Protein AF-0000000085123140 (afdb_homodimer)

Radius of gyration: 18.23 Å; Cα contacts (8 Å, |Δi|>4): 473; chains: 2; bounding box: 61×57×40 Å

InterPro domains:
  IPR003477 mRNA interferase PemK-like [PF02452] (14-115)
  IPR011067 Plasmid maintenance toxin/Cell growth inhibitor [G3DSA:2.30.30.110] (4-117)

Foldseek 3Di:
DPVPLVQVDDAQWKFKFAPADDDDPPVDDDDRGDIFIWGFHADPHSFKGWIWTKDLDDDDDLQKQWDWWDFPNDIGIIITRLVNTDMDTPVGTDDTGTGHDPVSSVVSVVSSVVVVD/DPVCLVQPDDAQWKFKFAPADDDDPPVDDDDRGDIFIWGFHADPHSFKGWIWTKDLDDDDDLQKQWDWWDFPNDIGIIITRLVNTDMDTPVGTDDTGTGHDPVSSVVSVVSSVVVVD

Nearest PDB structures (foldseek):
  6l29-assembly1_B  TM=8.021E-01  e=4.689E-06  Mycobacterium tuberculosis
  7du5-assembly1_A  TM=7.999E-01  e=6.535E-06  Mycobacterium tuberculosis H37Rv
  5dlo-assembly1_A  TM=7.839E-01  e=7.300E-06  Staphylococcus aureus
  6kyt-assembly2_E  TM=7.718E-01  e=4.290E-05  Mycobacterium tuberculosis H37Rv
  9g2g-assembly1_B  TM=7.818E-01  e=5.352E-05  Staphylococcus aureus

Organism: Arcobacter nitrofigilis (strain ATCC 33309 / DSM 7299 / CCUG 15893 / LMG 7604 / NCTC 12251 / CI) (NCBI:txid572480)

Secondary structure (DSSP, 8-state):
-------S--TTEEEEEE-----SSS---SSTT-EEEEEEEEEEETTEEEEEEEESS---STTEEEEEEEETTEEEEEEEEGGG-EEEEGGGEEEEEEE--HHHHHHHHHHHHHHH-/-------S--TTEEEEEE-----SSS---SSTT-EEEEEEEEEEETTEEEEEEEESS---STTEEEEEEEETTEEEEEEEEGGG-EEEEGGGEEEEEEE--HHHHHHHHHHHHHHH-

Sequence (234 aa):
MVVLQNSIFKSKNIFYMNMGKNIGFEQDGKGDNFVRPVVIVKGFNKNMFFGIPLSTKIKEGKFYYRFSFYKKDKEVENIALLSQMRLFSTKRLLNKISMMNIDDFKNMKNKFKELIDMVVLQNSIFKSKNIFYMNMGKNIGFEQDGKGDNFVRPVVIVKGFNKNMFFGIPLSTKIKEGKFYYRFSFYKKDKEVENIALLSQMRLFSTKRLLNKISMMNIDDFKNMKNKFKELID

Solvent-accessible surface area (backbone atoms only — not comparable to full-atom values): 13185 Å² total; per-residue (Å²): 128,78,78,68,79,75,54,98,64,52,62,36,31,24,24,35,26,52,64,38,71,64,78,69,77,63,80,61,74,86,51,73,79,31,69,42,40,28,35,32,56,31,77,71,50,90,56,28,26,32,31,28,41,42,36,72,65,90,70,82,57,83,53,41,41,79,48,66,40,54,47,93,86,37,79,43,69,36,25,35,35,50,68,60,36,32,68,39,55,48,83,33,51,70,52,78,56,40,56,52,51,70,67,57,48,51,52,46,52,49,47,44,53,54,63,63,101,129,76,78,69,78,76,55,99,65,52,62,37,31,23,25,36,24,52,64,39,71,63,79,68,78,64,77,62,73,86,51,72,79,30,69,42,42,28,36,31,57,33,78,71,51,92,56,29,27,32,29,28,40,41,37,72,64,90,71,82,58,84,53,41,40,78,49,66,40,54,47,94,87,36,81,40,68,35,25,35,36,50,68,59,35,31,68,41,57,49,82,34,52,70,52,79,56,41,56,53,51,70,67,58,48,52,51,47,53,50,47,44,53,54,62,64,99

pLDDT: mean 85.76, std 18.12, range [25.41, 98.38]

Structure (mmCIF, N/CA/C/O backbone):
data_AF-0000000085123140-model_v1
#
loop_
_entity.id
_entity.type
_entity.pdbx_description
1 polymer 'Transcriptional modulator of MazE/toxin, MazF'
#
loop_
_atom_site.group_PDB
_atom_site.id
_atom_site.type_symbol
_atom_site.label_atom_id
_atom_site.label_alt_id
_atom_site.label_comp_id
_atom_site.label_asym_id
_atom_site.label_entity_id
_atom_site.label_seq_id
_atom_site.pdbx_PDB_ins_code
_atom_site.Cartn_x
_atom_site.Cartn_y
_atom_site.Cartn_z
_atom_site.occupancy
_atom_site.B_iso_or_equiv
_atom_site.auth_seq_id
_atom_site.auth_comp_id
_atom_site.auth_asym_id
_atom_site.auth_atom_id
_atom_site.pdbx_PDB_model_num
ATOM 1 N N . MET A 1 1 ? -32.75 11.438 3.551 1 25.92 1 MET A N 1
ATOM 2 C CA . MET A 1 1 ? -31.781 11.336 4.633 1 25.92 1 MET A CA 1
ATOM 3 C C . MET A 1 1 ? -30.359 11.203 4.082 1 25.92 1 MET A C 1
ATOM 5 O O . MET A 1 1 ? -30.078 10.281 3.318 1 25.92 1 MET A O 1
ATOM 9 N N . VAL A 1 2 ? -29.734 12.219 3.664 1 32.03 2 VAL A N 1
ATOM 10 C CA . VAL A 1 2 ? -28.391 12.258 3.092 1 32.03 2 VAL A CA 1
ATOM 11 C C . VAL A 1 2 ? -27.438 11.438 3.959 1 32.03 2 VAL A C 1
ATOM 13 O O . VAL A 1 2 ? -27.406 11.609 5.18 1 32.03 2 VAL A O 1
ATOM 16 N N . VAL A 1 3 ? -27.406 10.172 3.789 1 32 3 VAL A N 1
ATOM 17 C CA . VAL A 1 3 ? -26.453 9.43 4.602 1 32 3 VAL A CA 1
ATOM 18 C C . VAL A 1 3 ? -25.203 10.273 4.82 1 32 3 VAL A C 1
ATOM 20 O O . VAL A 1 3 ? -24.5 10.617 3.865 1 32 3 VAL A O 1
ATOM 23 N N . LEU A 1 4 ? -25.203 11.32 5.488 1 37 4 LEU A N 1
ATOM 24 C CA . LEU A 1 4 ? -24.062 12.078 5.992 1 37 4 LEU A CA 1
ATOM 25 C C . LEU A 1 4 ? -22.859 11.164 6.215 1 37 4 LEU A C 1
ATOM 27 O O . LEU A 1 4 ? -22.875 10.305 7.102 1 37 4 LEU A O 1
ATOM 31 N N . GLN A 1 5 ? -22.391 10.336 5.344 1 44.28 5 GLN A N 1
ATOM 32 C CA . GLN A 1 5 ? -21.188 9.531 5.559 1 44.28 5 GLN A CA 1
ATOM 33 C C . GLN A 1 5 ? -20.156 10.305 6.375 1 44.28 5 GLN A C 1
ATOM 35 O O . GLN A 1 5 ? -19.562 11.266 5.883 1 44.28 5 GLN A O 1
ATOM 40 N N . ASN A 1 6 ? -20.469 10.789 7.5 1 50.28 6 ASN A N 1
ATOM 41 C CA . ASN A 1 6 ? -19.719 11.484 8.547 1 50.28 6 ASN A CA 1
ATOM 42 C C . ASN A 1 6 ? -18.344 10.859 8.766 1 50.28 6 ASN A C 1
ATOM 44 O O . ASN A 1 6 ? -18.172 10.031 9.664 1 50.28 6 ASN A O 1
ATOM 48 N N . SER A 1 7 ? -17.609 10.578 7.746 1 67.44 7 SER A N 1
ATOM 49 C CA . SER A 1 7 ? -16.297 9.984 7.957 1 67.44 7 SER A CA 1
ATOM 50 C C . SER A 1 7 ? -15.375 10.938 8.711 1 67.44 7 SER A C 1
ATOM 52 O O . SER A 1 7 ? -15.406 12.148 8.477 1 67.44 7 SER A O 1
ATOM 54 N N . ILE A 1 8 ? -14.906 10.617 9.875 1 77.94 8 ILE A N 1
ATOM 55 C CA . ILE A 1 8 ? -13.977 11.375 10.711 1 77.94 8 ILE A CA 1
ATOM 56 C C . ILE A 1 8 ? -12.797 11.852 9.859 1 77.94 8 ILE A C 1
ATOM 58 O O . ILE A 1 8 ? -12.062 12.758 10.266 1 77.94 8 ILE A O 1
ATOM 62 N N . PHE A 1 9 ? -12.766 11.391 8.609 1 90.06 9 PHE A N 1
ATOM 63 C CA . PHE A 1 9 ? -11.633 11.773 7.77 1 90.06 9 PHE A CA 1
ATOM 64 C C . PHE A 1 9 ? -12.078 11.984 6.328 1 90.06 9 PHE A C 1
ATOM 66 O O . PHE A 1 9 ? -13.094 11.438 5.898 1 90.06 9 PHE A O 1
ATOM 73 N N . LYS A 1 10 ? -11.43 12.93 5.664 1 94.56 10 LYS A N 1
ATOM 74 C CA . LYS A 1 10 ? -11.57 13.211 4.238 1 94.56 10 LYS A CA 1
ATOM 75 C C . LYS A 1 10 ? -10.219 13.188 3.535 1 94.56 10 LYS A C 1
ATOM 77 O O . LYS A 1 10 ? -9.195 13.508 4.137 1 94.56 10 LYS A O 1
ATOM 82 N N . SER A 1 11 ? -10.266 12.812 2.279 1 96.69 11 SER A N 1
ATOM 83 C CA . SER A 1 11 ? -9.031 12.883 1.496 1 96.69 11 SER A CA 1
ATOM 84 C C . SER A 1 11 ? -8.352 14.234 1.656 1 96.69 11 SER A C 1
ATOM 86 O O . SER A 1 11 ? -9.023 15.258 1.837 1 96.69 11 SER A O 1
ATOM 88 N N . LYS A 1 12 ? -7.051 14.258 1.658 1 98 12 LYS A N 1
ATOM 89 C CA . LYS A 1 12 ? -6.184 15.438 1.727 1 98 12 LYS A CA 1
ATOM 90 C C . LYS A 1 12 ? -5.961 15.867 3.172 1 98 12 LYS A C 1
ATOM 92 O O . LYS A 1 12 ? -5.062 16.672 3.455 1 98 12 LYS A O 1
ATOM 97 N N . ASN A 1 13 ? -6.863 15.359 4.062 1 97.94 13 ASN A N 1
ATOM 98 C CA . ASN A 1 13 ? -6.645 15.703 5.461 1 97.94 13 ASN A CA 1
ATOM 99 C C . ASN A 1 13 ? -5.34 15.109 5.988 1 97.94 13 ASN A C 1
ATOM 101 O O . ASN A 1 13 ? -4.957 14.008 5.605 1 97.94 13 ASN A O 1
ATOM 105 N N . ILE A 1 14 ? -4.703 15.914 6.812 1 98.25 14 ILE A N 1
ATOM 106 C CA . ILE A 1 14 ? -3.494 15.453 7.484 1 98.25 14 ILE A CA 1
ATOM 107 C C . ILE A 1 14 ? -3.764 15.297 8.977 1 98.25 14 ILE A C 1
ATOM 109 O O . ILE A 1 14 ? -4.238 16.234 9.633 1 98.25 14 ILE A O 1
ATOM 113 N N . PHE A 1 15 ? -3.5 14.117 9.477 1 97.75 15 PHE A N 1
ATOM 114 C CA . PHE A 1 15 ? -3.701 13.789 10.883 1 97.75 15 PHE A CA 1
ATOM 115 C C . PHE A 1 15 ? -2.393 13.352 11.531 1 97.75 15 PHE A C 1
ATOM 117 O O . PHE A 1 15 ? -1.534 12.766 10.875 1 97.75 15 PHE A O 1
ATOM 124 N N . TYR A 1 16 ? -2.299 13.672 12.781 1 96.44 16 TYR A N 1
ATOM 125 C CA . TYR A 1 16 ? -1.38 12.844 13.555 1 96.44 16 TYR A CA 1
ATOM 126 C C . TYR A 1 16 ? -1.926 11.43 13.719 1 96.44 16 TYR A C 1
ATOM 128 O O . TYR A 1 16 ? -3.133 11.242 13.898 1 96.44 16 TYR A O 1
ATOM 136 N N . MET A 1 17 ? -0.988 10.555 13.641 1 93.81 17 MET A N 1
ATOM 137 C CA . MET A 1 17 ? -1.393 9.156 13.75 1 93.81 17 MET A CA 1
ATOM 138 C C . MET A 1 17 ? -0.388 8.359 14.578 1 93.81 17 MET A C 1
AT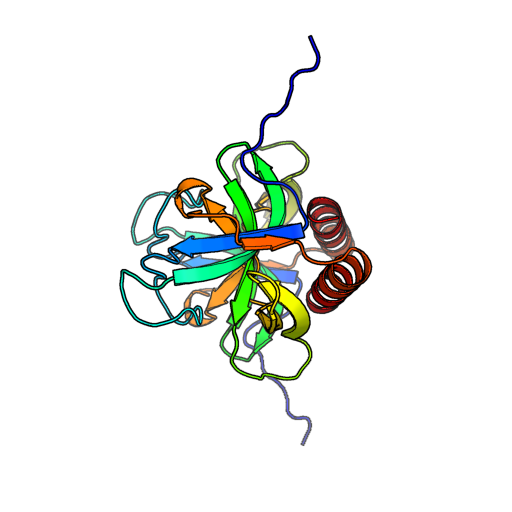OM 140 O O . MET A 1 17 ? 0.822 8.562 14.461 1 93.81 17 MET A O 1
ATOM 144 N N . ASN A 1 18 ? -0.936 7.371 15.359 1 90 18 ASN A N 1
ATOM 145 C CA . ASN A 1 18 ? -0.084 6.391 16.031 1 90 18 ASN A CA 1
ATOM 146 C C . ASN A 1 18 ? 0.346 5.277 15.078 1 90 18 ASN A C 1
ATOM 148 O O . ASN A 1 18 ? -0.497 4.578 14.516 1 90 18 ASN A O 1
ATOM 152 N N . MET A 1 19 ? 1.543 5.148 14.805 1 80.94 19 MET A N 1
ATOM 153 C CA . MET A 1 19 ? 2.031 4.164 13.844 1 80.94 19 MET A CA 1
ATOM 154 C C . MET A 1 19 ? 1.973 2.756 14.43 1 80.94 19 MET A C 1
ATOM 156 O O . MET A 1 19 ? 1.811 1.779 13.703 1 80.94 19 MET A O 1
ATOM 160 N N . GLY A 1 20 ? 1.844 2.752 15.742 1 69.88 20 GLY A N 1
ATOM 161 C CA . GLY A 1 20 ? 1.795 1.456 16.391 1 69.88 20 GLY A CA 1
ATOM 162 C C . GLY A 1 20 ? 2.998 0.585 16.094 1 69.88 20 GLY A C 1
ATOM 163 O O . GLY A 1 20 ? 4.02 1.078 15.609 1 69.88 20 GLY A O 1
ATOM 164 N N . LYS A 1 21 ? 2.887 -0.714 16.609 1 57.06 21 LYS A N 1
ATOM 165 C CA . LYS A 1 21 ? 3.977 -1.672 16.453 1 57.06 21 LYS A CA 1
ATOM 166 C C . LYS A 1 21 ? 4.105 -2.121 14.992 1 57.06 21 LYS A C 1
ATOM 168 O O . LYS A 1 21 ? 3.113 -2.498 14.367 1 57.06 21 LYS A O 1
ATOM 173 N N . ASN A 1 22 ? 4.898 -1.405 14.18 1 50.47 22 ASN A N 1
ATOM 174 C CA . ASN A 1 22 ? 5.176 -1.969 12.867 1 50.47 22 ASN A CA 1
ATOM 175 C C . ASN A 1 22 ? 5.984 -3.258 12.969 1 50.47 22 ASN A C 1
ATOM 177 O O . ASN A 1 22 ? 6.812 -3.408 13.867 1 50.47 22 ASN A O 1
ATOM 181 N N . ILE A 1 23 ? 5.527 -4.34 12.656 1 45.09 23 ILE A N 1
ATOM 182 C CA . ILE A 1 23 ? 6.414 -5.496 12.594 1 45.09 23 ILE A CA 1
ATOM 183 C C . ILE A 1 23 ? 7.293 -5.406 11.352 1 45.09 23 ILE A C 1
ATOM 185 O O . ILE A 1 23 ? 6.789 -5.23 10.234 1 45.09 23 ILE A O 1
ATOM 189 N N . GLY A 1 24 ? 8.719 -5.215 11.547 1 44.25 24 GLY A N 1
ATOM 190 C CA . GLY A 1 24 ? 9.828 -5.223 10.609 1 44.25 24 GLY A CA 1
ATOM 191 C C . GLY A 1 24 ? 10.211 -3.838 10.117 1 4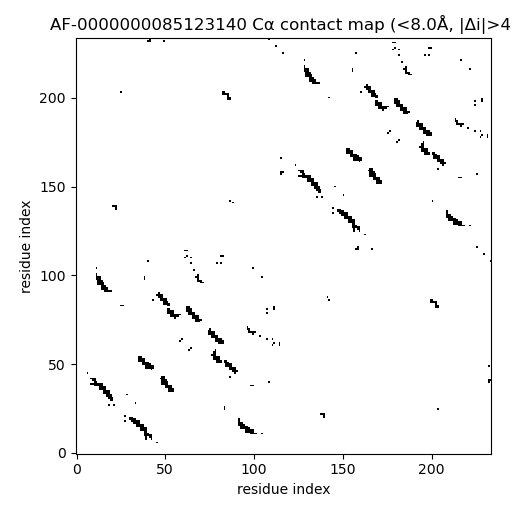4.25 24 GLY A C 1
ATOM 192 O O . GLY A 1 24 ? 9.953 -2.842 10.797 1 44.25 24 GLY A O 1
ATOM 193 N N . PHE A 1 25 ? 11.125 -3.896 8.961 1 46.09 25 PHE A N 1
ATOM 194 C CA . PHE A 1 25 ? 11.789 -2.744 8.359 1 46.09 25 PHE A CA 1
ATOM 195 C C . PHE A 1 25 ? 10.766 -1.729 7.863 1 46.09 25 PHE A C 1
ATOM 197 O O . PHE A 1 25 ? 11.133 -0.699 7.293 1 46.09 25 PHE A O 1
ATOM 204 N N . GLU A 1 26 ? 9.57 -2.115 7.891 1 47 26 GLU A N 1
ATOM 205 C CA . GLU A 1 26 ? 8.859 -0.995 7.277 1 47 26 GLU A CA 1
ATOM 206 C C . GLU A 1 26 ? 9.164 0.314 7.996 1 47 26 GLU A C 1
ATOM 208 O O . GLU A 1 26 ? 9.305 0.337 9.219 1 47 26 GLU A O 1
ATOM 213 N N . GLN A 1 27 ? 9.977 1.002 7.445 1 47.66 27 GLN A N 1
ATOM 214 C CA . GLN A 1 27 ? 10.719 2.217 7.762 1 47.66 27 GLN A CA 1
ATOM 215 C C . GLN A 1 27 ? 10.086 2.957 8.938 1 47.66 27 GLN A C 1
ATOM 217 O O . GLN A 1 27 ? 10.531 4.047 9.305 1 47.66 27 GLN A O 1
ATOM 222 N N . ASP A 1 28 ? 9.109 2.277 9.5 1 51.59 28 ASP A N 1
ATOM 223 C CA . ASP A 1 28 ? 8.523 3.312 10.344 1 51.59 28 ASP A CA 1
ATOM 224 C C . ASP A 1 28 ? 9.297 3.465 11.648 1 51.59 28 ASP A C 1
ATOM 226 O O . ASP A 1 28 ? 10.039 2.566 12.047 1 51.59 28 ASP A O 1
ATOM 230 N N . GLY A 1 29 ? 9.477 4.562 12.109 1 51.19 29 GLY A N 1
ATOM 231 C CA . GLY A 1 29 ? 10.117 4.977 13.352 1 51.19 29 GLY A CA 1
ATOM 232 C C . GLY A 1 29 ? 9.977 3.953 14.461 1 51.19 29 GLY A C 1
ATOM 233 O O . GLY A 1 29 ? 9.141 3.053 14.383 1 51.19 29 GLY A O 1
ATOM 234 N N . LYS A 1 30 ? 10.992 3.873 15.305 1 55.5 30 LYS A N 1
ATOM 235 C CA . LYS A 1 30 ? 11.266 2.98 16.422 1 55.5 30 LYS A CA 1
ATOM 236 C C . LYS A 1 30 ? 10.547 3.455 17.688 1 55.5 30 LYS A C 1
ATOM 238 O O . LYS A 1 30 ? 10.422 4.66 17.922 1 55.5 30 LYS A O 1
ATOM 243 N N . GLY A 1 31 ? 9.609 2.66 18.172 1 57.62 31 GLY A N 1
ATOM 244 C CA . GLY A 1 31 ? 9.008 2.609 19.5 1 57.62 31 GLY A CA 1
ATOM 245 C C . GLY A 1 31 ? 7.5 2.477 19.453 1 57.62 31 GLY A C 1
ATOM 246 O O . GLY A 1 31 ? 6.863 2.797 18.453 1 57.62 31 GLY A O 1
ATOM 247 N N . ASP A 1 32 ? 6.902 1.819 20.344 1 60.06 32 ASP A N 1
ATOM 248 C CA . ASP A 1 32 ? 5.492 1.474 20.484 1 60.06 32 ASP A CA 1
ATOM 249 C C . ASP A 1 32 ? 4.613 2.723 20.453 1 60.06 32 ASP A C 1
ATOM 251 O O . ASP A 1 32 ? 3.441 2.652 20.078 1 60.06 32 ASP A O 1
ATOM 255 N N . ASN A 1 33 ? 5.172 3.887 20.562 1 67.44 33 ASN A N 1
ATOM 256 C CA . ASN A 1 33 ? 4.387 5.109 20.688 1 67.44 33 ASN A CA 1
ATOM 257 C C . ASN A 1 33 ? 4.805 6.156 19.672 1 67.44 33 ASN A C 1
ATOM 259 O O . ASN A 1 33 ? 4.645 7.355 19.891 1 67.44 33 ASN A O 1
ATOM 263 N N . PHE A 1 34 ? 5.105 5.656 18.516 1 84.38 34 PHE A N 1
ATOM 264 C CA . PHE A 1 34 ? 5.613 6.617 17.547 1 84.38 34 PHE A CA 1
ATOM 265 C C . PHE A 1 34 ? 4.465 7.289 16.797 1 84.38 34 PHE A C 1
ATOM 267 O O . PHE A 1 34 ? 3.576 6.613 16.281 1 84.38 34 PHE A O 1
ATOM 274 N N . VAL A 1 35 ? 4.457 8.648 16.875 1 91.19 35 VAL A N 1
ATOM 275 C CA . VAL A 1 35 ? 3.422 9.453 16.25 1 91.19 35 VAL A CA 1
ATOM 276 C C . VAL A 1 35 ? 4.016 10.211 15.062 1 91.19 35 VAL A C 1
ATOM 278 O O . VAL A 1 35 ? 5.098 10.789 15.164 1 91.19 35 VAL A O 1
ATOM 281 N N . ARG A 1 36 ? 3.359 10.211 13.93 1 92.81 36 ARG A N 1
ATOM 282 C CA . ARG A 1 36 ? 3.748 11.023 12.781 1 92.81 36 ARG A CA 1
ATOM 283 C C . ARG A 1 36 ? 2.525 11.453 11.977 1 92.81 36 ARG A C 1
ATOM 285 O O . ARG A 1 36 ? 1.477 10.812 12.031 1 92.81 36 ARG A O 1
ATOM 292 N N . PRO A 1 37 ? 2.609 12.5 11.258 1 96.44 37 PRO A N 1
ATOM 293 C CA . PRO A 1 37 ? 1.496 12.891 10.391 1 96.44 37 PRO A CA 1
ATOM 294 C C . PRO A 1 37 ? 1.271 11.914 9.242 1 96.44 37 PRO A C 1
ATOM 296 O O . PRO A 1 37 ? 2.209 11.242 8.805 1 96.44 37 PRO A O 1
ATOM 299 N N . VAL A 1 38 ? 0.064 11.867 8.82 1 96.94 38 VAL A N 1
ATOM 300 C CA . VAL A 1 38 ? -0.342 11.078 7.664 1 96.94 38 VAL A CA 1
ATOM 301 C C . VAL A 1 38 ? -1.319 11.883 6.809 1 96.94 38 VAL A C 1
ATOM 303 O O . VAL A 1 38 ? -2.176 12.594 7.336 1 96.94 38 VAL A O 1
ATOM 306 N N . VAL A 1 39 ? -1.145 11.797 5.539 1 98.38 39 VAL A N 1
ATOM 307 C CA . VAL A 1 39 ? -2.156 12.359 4.652 1 98.38 39 VAL A CA 1
ATOM 308 C C . VAL A 1 39 ? -3.137 11.266 4.23 1 98.38 39 VAL A C 1
ATOM 310 O O . VAL A 1 39 ? -2.725 10.164 3.854 1 98.38 39 VAL A O 1
ATOM 313 N N . ILE A 1 40 ? -4.414 11.547 4.34 1 97.88 40 ILE A N 1
ATOM 314 C CA . ILE A 1 40 ? -5.461 10.625 3.904 1 97.88 40 ILE A CA 1
ATOM 315 C C . ILE A 1 40 ? -5.578 10.656 2.383 1 97.88 40 ILE A C 1
ATOM 317 O O . ILE A 1 40 ? -5.867 11.703 1.797 1 97.88 40 ILE A O 1
ATOM 321 N N . VAL A 1 41 ? -5.359 9.523 1.793 1 97.44 41 VAL A N 1
ATOM 322 C CA . VAL A 1 41 ? -5.441 9.43 0.339 1 97.44 41 VAL A CA 1
ATOM 323 C C . VAL A 1 41 ? -6.875 9.109 -0.079 1 97.44 41 VAL A C 1
ATOM 325 O O . VAL A 1 41 ? -7.434 9.773 -0.958 1 97.44 41 VAL A O 1
ATOM 328 N N . LYS A 1 42 ? -7.43 8.133 0.527 1 94.94 42 LYS A N 1
ATOM 329 C CA . LYS A 1 42 ? -8.781 7.688 0.202 1 94.94 42 LYS A CA 1
ATOM 330 C C . LYS A 1 42 ? -9.352 6.809 1.311 1 94.94 42 LYS A C 1
ATOM 332 O O . LYS A 1 42 ? -8.641 5.98 1.883 1 94.94 42 LYS A O 1
ATOM 337 N N . GLY A 1 43 ? -10.617 7.012 1.59 1 92.69 43 GLY A N 1
ATOM 338 C CA . GLY A 1 43 ? -11.289 6.117 2.521 1 92.69 43 GLY A CA 1
ATOM 339 C C . GLY A 1 43 ? -11.531 4.734 1.949 1 92.69 43 GLY A C 1
ATOM 340 O O . GLY A 1 43 ? -11.875 4.598 0.773 1 92.69 43 GLY A O 1
ATOM 341 N N . PHE A 1 44 ? -11.242 3.736 2.779 1 89.06 44 PHE A N 1
ATOM 342 C CA . PHE A 1 44 ? -11.578 2.359 2.434 1 89.06 44 PHE A CA 1
ATOM 343 C C . PHE A 1 44 ? -12.953 1.982 2.975 1 89.06 44 PHE A C 1
ATOM 345 O O . PHE A 1 44 ? -13.797 1.464 2.24 1 89.06 44 PHE A O 1
ATOM 352 N N . ASN A 1 45 ? -13.148 2.199 4.117 1 87.81 45 ASN A N 1
ATOM 353 C CA . ASN A 1 45 ? -14.422 2.148 4.816 1 87.81 45 ASN A CA 1
ATOM 354 C C . ASN A 1 45 ? -14.406 3.016 6.074 1 87.81 45 ASN A C 1
ATOM 356 O O . ASN A 1 45 ? -13.539 3.871 6.234 1 87.81 45 ASN A O 1
ATOM 360 N N . LYS A 1 46 ? -15.352 2.875 6.883 1 88.56 46 LYS A N 1
ATOM 361 C CA . LYS A 1 46 ? -15.445 3.736 8.055 1 88.56 46 LYS A CA 1
ATOM 362 C C . LYS A 1 46 ? -14.289 3.488 9.023 1 88.56 46 LYS A C 1
ATOM 364 O O . LYS A 1 46 ? -13.938 4.363 9.812 1 88.56 46 LYS A O 1
ATOM 369 N N . ASN A 1 47 ? -13.68 2.338 8.906 1 90.44 47 ASN A N 1
ATOM 370 C CA . ASN A 1 47 ? -12.695 1.944 9.914 1 90.44 47 ASN A CA 1
ATOM 371 C C . ASN A 1 47 ? -11.281 1.948 9.344 1 90.44 47 ASN A C 1
ATOM 373 O O . ASN A 1 47 ? -10.312 1.738 10.078 1 90.44 47 ASN A O 1
ATOM 377 N N . MET A 1 48 ? -11.18 2.184 8.078 1 91.75 48 MET A N 1
ATOM 378 C CA . MET A 1 48 ? -9.875 2.1 7.434 1 91.75 48 MET A CA 1
ATOM 379 C C . MET A 1 48 ? -9.742 3.143 6.332 1 91.75 48 MET A C 1
ATOM 381 O O . MET A 1 48 ? -10.734 3.516 5.699 1 91.75 48 MET A O 1
ATOM 385 N N . PHE A 1 49 ? -8.523 3.457 6.062 1 93.12 49 PHE A N 1
ATOM 386 C CA . PHE A 1 49 ? -8.227 4.398 4.992 1 93.12 49 PHE A CA 1
ATOM 387 C C . PHE A 1 49 ? -6.852 4.125 4.398 1 93.12 49 PHE A C 1
ATOM 389 O O . PHE A 1 49 ? -5.961 3.623 5.086 1 93.12 49 PHE A O 1
ATOM 396 N N . PHE A 1 50 ? -6.707 4.496 3.135 1 94.56 50 PHE A N 1
ATOM 397 C CA . PHE A 1 50 ? -5.387 4.562 2.521 1 94.56 50 PHE A CA 1
ATOM 398 C C . PHE A 1 50 ? -4.672 5.848 2.912 1 94.56 50 PHE A C 1
ATOM 400 O O . PHE A 1 50 ? -5.219 6.941 2.756 1 94.56 50 PHE A O 1
ATOM 407 N N . GLY A 1 51 ? -3.5 5.676 3.389 1 95.75 51 GLY A N 1
ATOM 408 C CA . GLY A 1 51 ? -2.752 6.844 3.822 1 95.75 51 GLY A CA 1
ATOM 409 C C . GLY A 1 51 ? -1.276 6.773 3.475 1 95.75 51 GLY A C 1
ATOM 410 O O . GLY A 1 51 ? -0.747 5.688 3.221 1 95.75 51 GLY A O 1
ATOM 411 N N . ILE A 1 52 ? -0.664 7.926 3.49 1 96.75 52 ILE A N 1
ATOM 412 C CA . ILE A 1 52 ? 0.777 8.047 3.301 1 96.75 52 ILE A CA 1
ATOM 413 C C . ILE A 1 52 ? 1.392 8.805 4.473 1 96.75 52 ILE A C 1
ATOM 415 O O . ILE A 1 52 ? 1.099 9.984 4.68 1 96.75 52 ILE A O 1
ATOM 419 N N . PRO A 1 53 ? 2.258 8.18 5.246 1 95.38 53 PRO A N 1
ATOM 420 C CA . PRO A 1 53 ? 2.922 8.883 6.352 1 95.38 53 PRO A CA 1
ATOM 421 C C . PRO A 1 53 ? 3.844 10 5.867 1 95.38 53 PRO A C 1
ATOM 423 O O . PRO A 1 53 ? 4.375 9.93 4.754 1 95.38 53 PRO A O 1
ATOM 426 N N . LEU A 1 54 ? 4.016 10.953 6.727 1 96.62 54 LEU A N 1
ATOM 427 C CA . LEU A 1 54 ? 4.871 12.102 6.43 1 96.62 54 LEU A CA 1
ATOM 428 C C . LEU A 1 54 ? 6.086 12.117 7.352 1 96.62 54 LEU A C 1
ATOM 430 O O . LEU A 1 54 ? 6.047 11.57 8.453 1 96.62 54 LEU A O 1
ATOM 434 N N . SER A 1 55 ? 7.137 12.734 6.855 1 93.62 55 SER A N 1
ATOM 435 C CA . SER A 1 55 ? 8.383 12.891 7.602 1 93.62 55 SER A CA 1
ATOM 436 C C . SER A 1 55 ? 8.977 14.281 7.398 1 93.62 55 SER A C 1
ATOM 438 O O . SER A 1 55 ? 8.742 14.914 6.363 1 93.62 55 SER A O 1
ATOM 440 N N . THR A 1 56 ? 9.641 14.719 8.398 1 93 56 THR A N 1
ATOM 441 C CA . THR A 1 56 ? 10.328 16 8.258 1 93 56 THR A CA 1
ATOM 442 C C . THR A 1 56 ? 11.766 15.805 7.793 1 93 56 THR A C 1
ATOM 444 O O . THR A 1 56 ? 12.469 16.766 7.492 1 93 56 THR A O 1
ATOM 447 N N . LYS A 1 57 ? 12.125 14.57 7.781 1 90.56 57 LYS A N 1
ATOM 448 C CA . LYS A 1 57 ? 13.477 14.289 7.305 1 90.56 57 LYS A CA 1
ATOM 449 C C . LYS A 1 57 ? 13.57 14.445 5.789 1 90.56 57 LYS A C 1
ATOM 451 O O . LYS A 1 57 ? 12.805 13.82 5.047 1 90.56 57 LYS A O 1
ATOM 456 N N . ILE A 1 58 ? 14.461 15.227 5.371 1 84.88 58 ILE A N 1
ATOM 457 C CA . ILE A 1 58 ? 14.594 15.531 3.951 1 84.88 58 ILE A CA 1
ATOM 458 C C . ILE A 1 58 ? 15.109 14.297 3.209 1 84.88 58 ILE A C 1
ATOM 460 O O . ILE A 1 58 ? 16.188 13.781 3.52 1 84.88 58 ILE A O 1
ATOM 464 N N . LYS A 1 59 ? 14.32 13.82 2.365 1 87.19 59 LYS A N 1
ATOM 465 C CA . LYS A 1 59 ? 14.641 12.734 1.441 1 87.19 59 LYS A CA 1
ATOM 466 C C . LYS A 1 59 ? 14.266 13.102 0.009 1 87.19 59 LYS A C 1
ATOM 468 O O . LYS A 1 59 ? 13.352 13.898 -0.215 1 87.19 59 LYS A O 1
ATOM 473 N N . GLU A 1 60 ? 15.102 12.602 -0.878 1 88.81 60 GLU A N 1
ATOM 474 C CA . GLU A 1 60 ? 14.852 12.852 -2.295 1 88.81 60 GLU A CA 1
ATOM 475 C C . GLU A 1 60 ? 14.805 11.547 -3.088 1 88.81 60 GLU A C 1
ATOM 477 O O . GLU A 1 60 ? 15.32 10.523 -2.639 1 88.81 60 GLU A O 1
ATOM 482 N N . GLY A 1 61 ? 14.094 11.711 -4.234 1 91.56 61 GLY A N 1
ATOM 483 C CA . GLY A 1 61 ? 14 10.539 -5.094 1 91.56 61 GLY A CA 1
ATOM 484 C C . GLY A 1 61 ? 12.578 10.188 -5.469 1 91.56 61 GLY A C 1
ATOM 485 O O . GLY A 1 61 ? 11.641 10.906 -5.117 1 91.56 61 GLY A O 1
ATOM 486 N N . LYS A 1 62 ? 12.484 9.062 -6.105 1 92.56 62 LYS A N 1
ATOM 487 C CA . LYS A 1 62 ? 11.203 8.695 -6.719 1 92.56 62 LYS A CA 1
ATOM 488 C C . LYS A 1 62 ? 10.211 8.211 -5.664 1 92.56 62 LYS A C 1
ATOM 490 O O . LYS A 1 62 ? 9.008 8.156 -5.918 1 92.56 62 LYS A O 1
ATOM 495 N N . PHE A 1 63 ? 10.688 8.008 -4.477 1 93.5 63 PHE A N 1
ATOM 496 C CA . PHE A 1 63 ? 9.828 7.398 -3.467 1 93.5 63 PHE A CA 1
ATOM 497 C C . PHE A 1 63 ? 9.289 8.445 -2.506 1 93.5 63 PHE A C 1
ATOM 499 O O . PHE A 1 63 ? 8.586 8.117 -1.546 1 93.5 63 PHE A O 1
ATOM 506 N N . TYR A 1 64 ? 9.586 9.711 -2.783 1 95.88 64 TYR A N 1
ATOM 507 C CA . TYR A 1 64 ? 9.242 10.789 -1.86 1 95.88 64 TYR A CA 1
ATOM 508 C C . TYR A 1 64 ? 8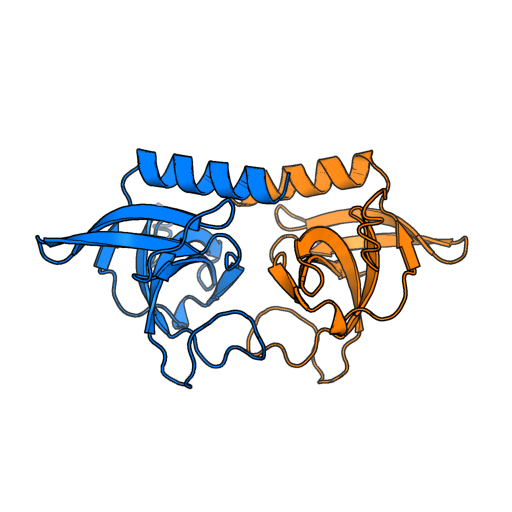.578 11.945 -2.594 1 95.88 64 TYR A C 1
ATOM 510 O O . TYR A 1 64 ? 8.859 12.188 -3.771 1 95.88 64 TYR A O 1
ATOM 518 N N . TYR A 1 65 ? 7.719 12.633 -1.909 1 97.56 65 TYR A N 1
ATOM 519 C CA . TYR A 1 65 ? 7.094 13.852 -2.42 1 97.56 65 TYR A CA 1
ATOM 520 C C . TYR A 1 65 ? 7.191 14.984 -1.405 1 97.56 65 TYR A C 1
ATOM 522 O O . TYR A 1 65 ? 6.629 14.891 -0.312 1 97.56 65 TYR A O 1
ATOM 530 N N . ARG A 1 66 ? 7.898 15.922 -1.76 1 97.62 66 ARG A N 1
ATOM 531 C CA . ARG A 1 66 ? 8.117 17.062 -0.886 1 97.62 66 ARG A CA 1
ATOM 532 C C . ARG A 1 66 ? 7.02 18.109 -1.072 1 97.62 66 ARG A C 1
ATOM 534 O O . ARG A 1 66 ? 6.641 18.422 -2.203 1 97.62 66 ARG A O 1
ATOM 541 N N . PHE A 1 67 ? 6.5 18.609 0.039 1 97.81 67 PHE A N 1
ATOM 542 C CA . PHE A 1 67 ? 5.48 19.641 -0.014 1 97.81 67 PHE A CA 1
ATOM 543 C C . PHE A 1 67 ? 5.426 20.422 1.299 1 97.81 67 PHE A C 1
ATOM 545 O O . PHE A 1 67 ? 6.102 20.062 2.264 1 97.81 67 PHE A O 1
ATOM 552 N N . SER A 1 68 ? 4.625 21.469 1.28 1 96.88 68 SER A N 1
ATOM 553 C CA . SER A 1 68 ? 4.422 22.266 2.486 1 96.88 68 SER A CA 1
ATOM 554 C C . SER A 1 68 ? 2.941 22.391 2.828 1 96.88 68 SER A C 1
ATOM 556 O O . SER A 1 68 ? 2.086 22.297 1.945 1 96.88 68 SER A O 1
ATOM 558 N N . PHE A 1 69 ? 2.703 22.453 4.109 1 96.06 69 PHE A N 1
ATOM 559 C CA . PHE A 1 69 ? 1.357 22.75 4.582 1 96.06 69 PHE A CA 1
ATOM 560 C C . PHE A 1 69 ? 1.406 23.641 5.824 1 96.06 69 PHE A C 1
ATOM 562 O O . PHE A 1 69 ? 2.469 23.812 6.422 1 96.06 69 PHE A O 1
ATOM 569 N N . TYR A 1 70 ? 0.297 24.266 6.152 1 94.69 70 TYR A N 1
ATOM 570 C CA . TYR A 1 70 ? 0.244 25.156 7.312 1 94.69 70 TYR A CA 1
ATOM 571 C C . TYR A 1 70 ? -0.199 24.391 8.555 1 94.69 70 TYR A C 1
ATOM 573 O O . TYR A 1 70 ? -1.232 23.719 8.547 1 94.69 70 TYR A O 1
ATOM 581 N N . LYS A 1 71 ? 0.629 24.406 9.578 1 92.19 71 LYS A N 1
ATOM 582 C CA . LYS A 1 71 ? 0.305 23.922 10.922 1 92.19 71 LYS A CA 1
ATOM 583 C C . LYS A 1 71 ? 0.175 25.078 11.906 1 92.19 71 LYS A C 1
ATOM 585 O O . LYS A 1 71 ? 1.161 25.75 12.219 1 92.19 71 LYS A O 1
ATOM 590 N N . LYS A 1 72 ? -0.943 25.281 12.508 1 90.25 72 LYS A N 1
ATOM 591 C CA . LYS A 1 72 ? -1.164 26.391 13.43 1 90.25 72 LYS A CA 1
ATOM 592 C C . LYS A 1 72 ? -0.548 27.672 12.891 1 90.25 72 LYS A C 1
ATOM 594 O O . LYS A 1 72 ? 0.233 28.328 13.586 1 90.25 72 LYS A O 1
ATOM 599 N N . ASP A 1 73 ? -0.602 28.047 11.672 1 90.06 73 ASP A N 1
ATOM 600 C CA . ASP A 1 73 ? -0.241 29.297 11.023 1 90.06 73 ASP A CA 1
ATOM 601 C C . ASP A 1 73 ? 1.237 29.312 10.633 1 90.06 73 ASP A C 1
ATOM 603 O O . ASP A 1 73 ? 1.786 30.375 10.297 1 90.06 73 ASP A O 1
ATOM 607 N N . LYS A 1 74 ? 1.896 28.234 10.766 1 95 74 LYS A N 1
ATOM 608 C CA . LYS A 1 74 ? 3.283 28.109 10.328 1 95 74 LYS A CA 1
ATOM 609 C C . LYS A 1 74 ? 3.404 27.125 9.164 1 95 74 LYS A C 1
ATOM 611 O O . LYS A 1 74 ? 2.834 26.031 9.211 1 95 74 LYS A O 1
ATOM 616 N N . GLU A 1 75 ? 4.031 27.594 8.219 1 95 75 GLU A N 1
ATOM 617 C CA . GLU A 1 75 ? 4.289 26.703 7.086 1 95 75 GLU A CA 1
ATOM 618 C C . GLU A 1 75 ? 5.395 25.703 7.406 1 95 75 GLU A C 1
ATOM 620 O O . GLU A 1 75 ? 6.484 26.094 7.828 1 95 75 GLU A O 1
ATOM 625 N N . VAL A 1 76 ? 5.113 24.469 7.227 1 94.69 76 VAL A N 1
ATOM 626 C CA . VAL A 1 76 ? 6.094 23.422 7.52 1 94.69 76 VAL A CA 1
ATOM 627 C C . VAL A 1 76 ? 6.316 22.562 6.281 1 94.69 76 VAL A C 1
ATOM 629 O O . VAL A 1 76 ? 5.367 22.234 5.566 1 94.69 76 VAL A O 1
ATOM 632 N N . GLU A 1 77 ? 7.562 22.281 6.055 1 95.56 77 GLU A N 1
ATOM 633 C CA . GLU A 1 77 ? 7.926 21.375 4.973 1 95.56 77 GLU A CA 1
ATOM 634 C C . GLU A 1 77 ? 7.906 19.922 5.441 1 95.56 77 GLU A C 1
ATOM 636 O O . GLU A 1 77 ? 8.375 19.609 6.535 1 95.56 77 GLU A O 1
ATOM 641 N N . ASN A 1 78 ? 7.281 19.125 4.598 1 96.25 78 ASN A N 1
ATOM 642 C CA . ASN A 1 78 ? 7.207 17.703 4.906 1 96.25 78 ASN A CA 1
ATOM 643 C C . ASN A 1 78 ? 7.441 16.859 3.664 1 96.25 78 ASN A C 1
ATOM 645 O O . ASN A 1 78 ? 7.422 17.359 2.541 1 96.25 78 ASN A O 1
ATOM 649 N N . ILE A 1 79 ? 7.754 15.672 3.943 1 97.19 79 ILE A N 1
ATOM 650 C CA . ILE A 1 79 ? 7.992 14.672 2.904 1 97.19 79 ILE A CA 1
ATOM 651 C C . ILE A 1 79 ? 7 13.523 3.053 1 97.19 79 ILE A C 1
ATOM 653 O O . ILE A 1 79 ? 6.906 12.914 4.121 1 97.19 79 ILE A O 1
ATOM 657 N N . ALA A 1 80 ? 6.223 13.32 1.988 1 97.44 80 ALA A N 1
ATOM 658 C CA . ALA A 1 80 ? 5.371 12.133 1.949 1 97.44 80 ALA A CA 1
ATOM 659 C C . ALA A 1 80 ? 6.184 10.891 1.604 1 97.44 80 ALA A C 1
ATOM 661 O O . ALA A 1 80 ? 6.918 10.875 0.613 1 97.44 80 ALA A O 1
ATOM 662 N N . LEU A 1 81 ? 6.047 9.883 2.426 1 94.75 81 LEU A N 1
ATOM 663 C CA . LEU A 1 81 ? 6.727 8.609 2.191 1 94.75 81 LEU A CA 1
ATOM 664 C C . LEU A 1 81 ? 5.871 7.688 1.329 1 94.75 81 LEU A C 1
ATOM 666 O O . LEU A 1 81 ? 5.184 6.805 1.849 1 94.75 81 LEU A O 1
ATOM 670 N N . LEU A 1 82 ? 6.004 7.766 0.01 1 95.81 82 LEU A N 1
ATOM 671 C CA . LEU A 1 82 ? 5.105 7.129 -0.945 1 95.81 82 LEU A CA 1
ATOM 672 C C . LEU A 1 82 ? 5.145 5.609 -0.802 1 95.81 82 LEU A C 1
ATOM 674 O O . LEU A 1 82 ? 4.121 4.941 -0.943 1 95.81 82 LEU A O 1
ATOM 678 N N . SER A 1 83 ? 6.289 5.086 -0.479 1 91.19 83 SER A N 1
ATOM 679 C CA . SER A 1 83 ? 6.457 3.639 -0.386 1 91.19 83 SER A CA 1
ATOM 680 C C . SER A 1 83 ? 5.719 3.072 0.821 1 91.19 83 SER A C 1
ATOM 682 O O . SER A 1 83 ? 5.516 1.86 0.918 1 91.19 83 SER A O 1
ATOM 684 N N . GLN A 1 84 ? 5.34 3.9 1.691 1 90.94 84 GLN A N 1
ATOM 685 C CA . GLN A 1 84 ? 4.676 3.445 2.908 1 90.94 84 GLN A CA 1
ATOM 686 C C . GLN A 1 84 ? 3.16 3.588 2.795 1 90.94 84 GLN A C 1
ATOM 688 O O . GLN A 1 84 ? 2.445 3.473 3.793 1 90.94 84 GLN A O 1
ATOM 693 N N . MET A 1 85 ? 2.717 3.902 1.594 1 93.31 85 MET A N 1
ATOM 694 C CA . MET A 1 85 ? 1.274 3.916 1.359 1 93.31 85 MET A CA 1
ATOM 695 C C . MET A 1 85 ? 0.656 2.562 1.697 1 93.31 85 MET A C 1
ATOM 697 O O . MET A 1 85 ? 1.113 1.528 1.21 1 93.31 85 MET A O 1
ATOM 701 N N . ARG A 1 86 ? -0.391 2.602 2.557 1 90.25 86 ARG A N 1
ATOM 702 C CA . ARG A 1 86 ? -1.09 1.376 2.924 1 90.25 86 ARG A CA 1
ATOM 703 C C . ARG A 1 86 ? -2.398 1.686 3.643 1 90.25 86 ARG A C 1
ATOM 705 O O . ARG A 1 86 ? -2.738 2.854 3.852 1 90.25 86 ARG A O 1
ATOM 712 N N . LEU A 1 87 ? -3.096 0.625 3.904 1 90.62 87 LEU A N 1
ATOM 713 C CA . LEU A 1 87 ? -4.301 0.759 4.715 1 90.62 87 LEU A CA 1
ATOM 714 C C . LEU A 1 87 ? -3.949 0.952 6.184 1 90.62 87 LEU A C 1
ATOM 716 O O . LEU A 1 87 ? -3.074 0.262 6.715 1 90.62 87 LEU A O 1
ATOM 720 N N . PHE A 1 88 ? -4.582 1.864 6.758 1 89.75 88 PHE A N 1
ATOM 721 C CA . PHE A 1 88 ? -4.469 2.107 8.195 1 89.75 88 PHE A CA 1
ATOM 722 C C . PHE A 1 88 ? -5.836 2.057 8.859 1 89.75 88 PHE A C 1
ATOM 724 O O . PHE A 1 88 ? -6.852 2.385 8.242 1 89.75 88 PHE A O 1
ATOM 731 N N . SER A 1 89 ? -5.863 1.673 10.102 1 89 89 SER A N 1
ATOM 732 C CA . SER A 1 89 ? -7.078 1.773 10.906 1 89 89 SER A CA 1
ATOM 733 C C . SER A 1 89 ? -7.363 3.219 11.297 1 89 89 SER A C 1
ATOM 735 O O . SER A 1 89 ? -6.449 3.959 11.664 1 89 89 SER A O 1
ATOM 737 N N . THR A 1 90 ? -8.617 3.539 11.297 1 92.44 90 THR A N 1
ATOM 738 C CA . THR A 1 90 ? -9.016 4.879 11.711 1 92.44 90 THR A CA 1
ATOM 739 C C . THR A 1 90 ? -8.758 5.082 13.203 1 92.44 90 THR A C 1
ATOM 741 O O . THR A 1 90 ? -8.664 6.215 13.672 1 92.44 90 THR A O 1
ATOM 744 N N . LYS A 1 91 ? -8.625 4.051 13.852 1 90.44 91 LYS A N 1
ATOM 745 C CA . LYS A 1 91 ? -8.383 4.094 15.297 1 90.44 91 LYS A CA 1
ATOM 746 C C . LYS A 1 91 ? -7.016 4.691 15.602 1 90.44 91 LYS A C 1
ATOM 748 O O . LYS A 1 91 ? -6.758 5.121 16.734 1 90.44 91 LYS A O 1
ATOM 753 N N . ARG A 1 92 ? -6.18 4.73 14.617 1 90.06 92 ARG A N 1
ATOM 754 C CA . ARG A 1 92 ? -4.824 5.238 14.797 1 90.06 92 ARG A CA 1
ATOM 755 C C . ARG A 1 92 ? -4.789 6.762 14.703 1 90.06 92 ARG A C 1
ATOM 757 O O . ARG A 1 92 ? -3.795 7.391 15.07 1 90.06 92 ARG A O 1
ATOM 764 N N . LEU A 1 93 ? -5.871 7.238 14.164 1 93.38 93 LEU A N 1
ATOM 765 C CA . LEU A 1 93 ? -5.906 8.68 13.953 1 93.38 93 LEU A CA 1
ATOM 766 C C . LEU A 1 93 ? -6.098 9.414 15.281 1 93.38 93 LEU A C 1
ATOM 768 O O . LEU A 1 93 ? -6.922 9.016 16.109 1 93.38 93 LEU A O 1
ATOM 772 N N . LEU A 1 94 ? -5.359 10.375 15.469 1 95.25 94 LEU A N 1
ATOM 773 C CA . LEU A 1 94 ? -5.484 11.219 16.656 1 95.25 94 LEU A CA 1
ATOM 774 C C . LEU A 1 94 ? -6.219 12.516 16.328 1 95.25 94 LEU A C 1
ATOM 776 O O . LEU A 1 94 ? -7.449 12.547 16.312 1 95.25 94 LEU A O 1
ATOM 780 N N . ASN A 1 95 ? -5.547 13.617 15.961 1 95.44 95 ASN A N 1
ATOM 781 C CA . ASN A 1 95 ? -6.195 14.875 15.625 1 95.44 95 ASN A CA 1
ATOM 782 C C . ASN A 1 95 ? -5.777 15.367 14.242 1 95.44 95 ASN A C 1
ATOM 784 O O . ASN A 1 95 ? -4.629 15.188 13.828 1 95.44 95 ASN A O 1
ATOM 788 N N . LYS A 1 96 ? -6.691 16 13.633 1 96.62 96 LYS A N 1
ATOM 789 C CA . LYS A 1 96 ? -6.402 16.641 12.352 1 96.62 96 LYS A CA 1
ATOM 790 C C . LYS A 1 96 ? -5.523 17.875 12.547 1 96.62 96 LYS A C 1
ATOM 792 O O . LYS A 1 96 ? -5.789 18.703 13.414 1 96.62 96 LYS A O 1
ATOM 797 N N . ILE A 1 97 ? -4.559 18 11.656 1 96.75 97 ILE A N 1
ATOM 798 C CA . ILE A 1 97 ? -3.646 19.109 11.883 1 96.75 97 ILE A CA 1
ATOM 799 C C . ILE A 1 97 ? -3.633 20.016 10.656 1 96.75 97 ILE A C 1
ATOM 801 O O . ILE A 1 97 ? -3.189 21.172 10.734 1 96.75 97 ILE A O 1
ATOM 805 N N . SER A 1 98 ? -4.008 19.484 9.531 1 97.5 98 SER A N 1
ATOM 806 C CA . SER A 1 98 ? -3.971 20.297 8.32 1 97.5 98 SER A CA 1
ATOM 807 C C . SER A 1 98 ? -4.637 19.562 7.156 1 97.5 98 SER A C 1
ATOM 809 O O . SER A 1 98 ? -5.309 18.562 7.352 1 97.5 98 SER A O 1
ATOM 811 N N . MET A 1 99 ? -4.531 20.203 6.016 1 97.19 99 MET A N 1
ATOM 812 C CA . MET A 1 99 ? -5.016 19.641 4.758 1 97.19 99 MET A CA 1
ATOM 813 C C . MET A 1 99 ? -4.039 19.922 3.621 1 97.19 99 MET A C 1
ATOM 815 O O . MET A 1 99 ? -3.551 21.047 3.48 1 97.19 99 MET A O 1
ATOM 819 N N . MET A 1 100 ? -3.721 18.906 2.902 1 97.81 100 MET A N 1
ATOM 820 C CA . MET A 1 100 ? -2.857 19.094 1.739 1 97.81 100 MET A CA 1
ATOM 821 C C 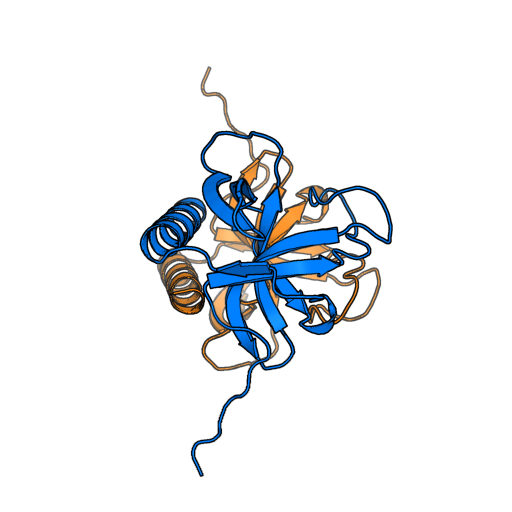. MET A 1 100 ? -3.574 19.891 0.658 1 97.81 100 MET A C 1
ATOM 823 O O . MET A 1 100 ? -4.758 19.672 0.399 1 97.81 100 MET A O 1
ATOM 827 N N . ASN A 1 101 ? -2.869 20.812 0.066 1 96.81 101 ASN A N 1
ATOM 828 C CA . ASN A 1 101 ? -3.498 21.547 -1.024 1 96.81 101 ASN A CA 1
ATOM 829 C C . ASN A 1 101 ? -3.779 20.656 -2.223 1 96.81 101 ASN A C 1
ATOM 831 O O . ASN A 1 101 ? -3.129 19.625 -2.396 1 96.81 101 ASN A O 1
ATOM 835 N N . ILE A 1 102 ? -4.707 21.016 -3.105 1 97.31 102 ILE A N 1
ATOM 836 C CA . ILE A 1 102 ? -5.258 20.203 -4.176 1 97.31 102 ILE A CA 1
ATOM 837 C C . ILE A 1 102 ? -4.156 19.844 -5.172 1 97.31 102 ILE A C 1
ATOM 839 O O . ILE A 1 102 ? -4.078 18.703 -5.637 1 97.31 102 ILE A O 1
ATOM 843 N N . ASP A 1 103 ? -3.326 20.75 -5.484 1 98 103 ASP A N 1
ATOM 844 C CA . ASP A 1 103 ? -2.275 20.516 -6.469 1 98 103 ASP A CA 1
ATOM 845 C C . ASP A 1 103 ? -1.243 19.516 -5.941 1 98 103 ASP A C 1
ATOM 847 O O . ASP A 1 103 ? -0.859 18.578 -6.645 1 98 103 ASP A O 1
ATOM 851 N N . ASP A 1 104 ? -0.832 19.75 -4.703 1 98.19 104 ASP A N 1
ATOM 852 C CA . ASP A 1 104 ? 0.127 18.828 -4.102 1 98.19 104 ASP A CA 1
ATOM 853 C C . ASP A 1 104 ? -0.461 17.422 -3.984 1 98.19 104 ASP A C 1
ATOM 855 O O . ASP A 1 104 ? 0.232 16.422 -4.227 1 98.19 104 ASP A O 1
ATOM 859 N N . PHE A 1 105 ? -1.665 17.375 -3.65 1 98.31 105 PHE A N 1
ATOM 860 C CA . PHE A 1 105 ? -2.336 16.094 -3.498 1 98.31 105 PHE A CA 1
ATOM 861 C C . PHE A 1 105 ? -2.373 15.336 -4.824 1 98.31 105 PHE A C 1
ATOM 863 O O . PHE A 1 105 ? -2.037 14.148 -4.883 1 98.31 105 PHE A O 1
ATOM 870 N N . LYS A 1 106 ? -2.699 16.031 -5.887 1 97.56 106 LYS A N 1
ATOM 871 C CA . LYS A 1 106 ? -2.734 15.438 -7.219 1 97.56 106 LYS A CA 1
ATOM 872 C C . LYS A 1 106 ? -1.346 14.969 -7.652 1 97.56 106 LYS A C 1
ATOM 874 O O . LYS A 1 106 ? -1.187 13.859 -8.156 1 97.56 106 LYS A O 1
ATOM 879 N N . ASN A 1 107 ? -0.395 15.82 -7.402 1 97.88 107 ASN A N 1
ATOM 880 C CA . ASN A 1 107 ? 0.971 15.492 -7.801 1 97.88 107 ASN A CA 1
ATOM 881 C C . ASN A 1 107 ? 1.516 14.305 -7.016 1 97.88 107 ASN A C 1
ATOM 883 O O . ASN A 1 107 ? 2.197 13.445 -7.574 1 97.88 107 ASN A O 1
ATOM 887 N N . MET A 1 108 ? 1.231 14.289 -5.73 1 97.75 108 MET A N 1
ATOM 888 C CA . MET A 1 108 ? 1.665 13.188 -4.871 1 97.75 108 MET A CA 1
ATOM 889 C C . MET A 1 108 ? 1.065 11.867 -5.332 1 97.75 108 MET A C 1
ATOM 891 O O . MET A 1 108 ? 1.777 10.867 -5.461 1 97.75 108 MET A O 1
ATOM 895 N N . LYS A 1 109 ? -0.275 11.883 -5.617 1 96.81 109 LYS A N 1
ATOM 896 C CA . L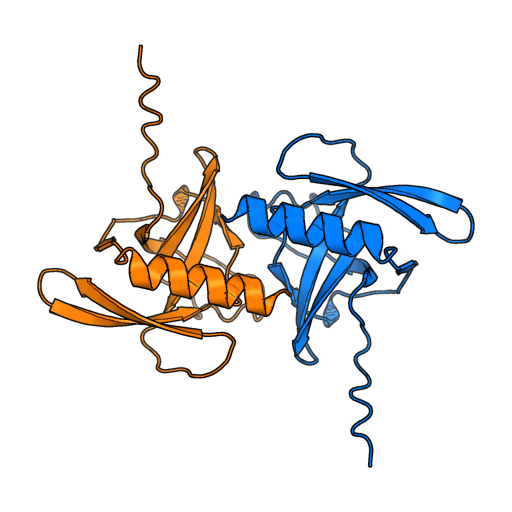YS A 1 109 ? -0.953 10.68 -6.09 1 96.81 109 LYS A CA 1
ATOM 897 C C . LYS A 1 109 ? -0.365 10.203 -7.414 1 96.81 109 LYS A C 1
ATOM 899 O O . LYS A 1 109 ? -0.154 9.008 -7.609 1 96.81 109 LYS A O 1
ATOM 904 N N . ASN A 1 110 ? -0.122 11.141 -8.305 1 96.56 110 ASN A N 1
ATOM 905 C CA . ASN A 1 110 ? 0.448 10.797 -9.602 1 96.56 110 ASN A CA 1
ATOM 906 C C . ASN A 1 110 ? 1.838 10.18 -9.461 1 96.56 110 ASN A C 1
ATOM 908 O O . ASN A 1 110 ? 2.172 9.219 -10.156 1 96.56 110 ASN A O 1
ATOM 912 N N . LYS A 1 111 ? 2.6 10.766 -8.617 1 96.44 111 LYS A N 1
ATOM 913 C CA . LYS A 1 111 ? 3.943 10.242 -8.391 1 96.44 111 LYS A CA 1
ATOM 914 C C . LYS A 1 111 ? 3.887 8.82 -7.836 1 96.44 111 LYS A C 1
ATOM 916 O O . LYS A 1 111 ? 4.676 7.961 -8.234 1 96.44 111 LYS A O 1
ATOM 921 N N . PHE A 1 112 ? 2.943 8.555 -6.992 1 95.88 112 PHE A N 1
ATOM 922 C CA . PHE A 1 112 ? 2.785 7.211 -6.453 1 95.88 112 PHE A CA 1
ATOM 923 C C . PHE A 1 112 ? 2.359 6.234 -7.547 1 95.88 112 PHE A C 1
ATOM 925 O O . PHE A 1 112 ? 2.898 5.129 -7.645 1 95.88 112 PHE A O 1
ATOM 932 N N . LYS A 1 113 ? 1.38 6.648 -8.32 1 94.25 113 LYS A N 1
ATOM 933 C CA . LYS A 1 113 ? 0.914 5.805 -9.422 1 94.25 113 LYS A CA 1
ATOM 934 C C . LYS A 1 113 ? 2.051 5.473 -10.383 1 94.25 113 LYS A C 1
ATOM 936 O O . LYS A 1 113 ? 2.139 4.352 -10.883 1 94.25 113 LYS A O 1
ATOM 941 N N . GLU A 1 114 ? 2.92 6.43 -10.547 1 93.56 114 GLU A N 1
ATOM 942 C CA . GLU A 1 114 ? 4.074 6.219 -11.414 1 93.56 114 GLU A CA 1
ATOM 943 C C . GLU A 1 114 ? 5.047 5.211 -10.805 1 93.56 114 GLU A C 1
ATOM 945 O O . GLU A 1 114 ? 5.707 4.465 -11.531 1 93.56 114 GLU A O 1
ATOM 950 N N . LEU A 1 115 ? 5.105 5.301 -9.523 1 90.5 115 LEU A N 1
ATOM 951 C CA . LEU A 1 115 ? 6.008 4.41 -8.805 1 90.5 115 LEU A CA 1
ATOM 952 C C . LEU A 1 115 ? 5.621 2.949 -9.023 1 90.5 115 LEU A C 1
ATOM 954 O O . LEU A 1 115 ? 6.492 2.08 -9.109 1 90.5 115 LEU A O 1
ATOM 958 N N . ILE A 1 116 ? 4.348 2.654 -9.094 1 89.94 116 ILE A N 1
ATOM 959 C CA . ILE A 1 116 ? 3.908 1.265 -9.18 1 89.94 116 ILE A CA 1
ATOM 960 C C . ILE A 1 116 ? 3.693 0.886 -10.641 1 89.94 116 ILE A C 1
ATOM 962 O O . ILE A 1 116 ? 3.385 -0.267 -10.953 1 89.94 116 ILE A O 1
ATOM 966 N N . ASP A 1 117 ? 3.781 1.888 -11.641 1 85.56 117 ASP A N 1
ATOM 967 C CA . ASP A 1 117 ? 3.664 1.609 -13.07 1 85.56 117 ASP A CA 1
ATOM 968 C C . ASP A 1 117 ? 4.895 0.864 -13.586 1 85.56 117 ASP A C 1
ATOM 970 O O . ASP A 1 117 ? 6.008 1.091 -13.109 1 85.56 117 ASP A O 1
ATOM 974 N N . MET B 1 1 ? 29.656 -4.945 -18.406 1 25.41 1 MET B N 1
ATOM 975 C CA . MET B 1 1 ? 29.219 -5.762 -17.266 1 25.41 1 MET B CA 1
ATOM 976 C C . MET B 1 1 ? 27.734 -5.527 -16.984 1 25.41 1 MET B C 1
ATOM 978 O O . MET B 1 1 ? 27.312 -4.398 -16.719 1 25.41 1 MET B O 1
ATOM 982 N N . VAL B 1 2 ? 26.844 -6.062 -17.703 1 31.42 2 VAL B N 1
ATOM 983 C CA . VAL B 1 2 ? 25.406 -5.922 -17.562 1 31.42 2 VAL B CA 1
ATOM 984 C C . VAL B 1 2 ? 25 -6.113 -16.109 1 31.42 2 VAL B C 1
ATOM 986 O O . VAL B 1 2 ? 25.391 -7.094 -15.469 1 31.42 2 VAL B O 1
ATOM 989 N N . VAL B 1 3 ? 25.125 -5.145 -15.328 1 31.36 3 VAL B N 1
ATOM 990 C CA . VAL B 1 3 ? 24.672 -5.352 -13.953 1 31.36 3 VAL B CA 1
ATOM 991 C C . VAL B 1 3 ? 23.469 -6.289 -13.945 1 31.36 3 VAL B C 1
ATOM 993 O O . VAL B 1 3 ? 22.406 -5.965 -14.5 1 31.36 3 VAL B O 1
ATOM 996 N N . LEU B 1 4 ? 23.547 -7.484 -14.289 1 36.28 4 LEU B N 1
ATOM 997 C CA . LEU B 1 4 ? 22.547 -8.531 -14.07 1 36.28 4 LEU B CA 1
ATOM 998 C C . LEU B 1 4 ? 21.688 -8.227 -12.844 1 36.28 4 LEU B C 1
ATOM 1000 O O . LEU B 1 4 ? 22.188 -8.242 -11.719 1 36.28 4 LEU B O 1
ATOM 1004 N N . GLN B 1 5 ? 21.062 -7.117 -12.617 1 43.88 5 GLN B N 1
ATOM 1005 C CA . GLN B 1 5 ? 20.172 -6.906 -11.484 1 43.88 5 GLN B CA 1
ATOM 1006 C C . GLN B 1 5 ? 19.422 -8.188 -11.133 1 43.88 5 GLN B C 1
ATOM 1008 O O . GLN B 1 5 ? 18.531 -8.617 -11.883 1 43.88 5 GLN B O 1
ATOM 1013 N N . ASN B 1 6 ? 20.031 -9.242 -10.914 1 49.59 6 ASN B N 1
ATOM 1014 C CA . ASN B 1 6 ? 19.656 -10.594 -10.5 1 49.59 6 ASN B CA 1
ATOM 1015 C C . ASN B 1 6 ? 18.562 -10.57 -9.43 1 49.59 6 ASN B C 1
ATOM 1017 O O . ASN B 1 6 ? 18.859 -10.656 -8.242 1 49.59 6 ASN B O 1
ATOM 1021 N N . SER B 1 7 ? 17.578 -9.766 -9.57 1 66.88 7 SER B N 1
ATOM 1022 C CA . SER B 1 7 ? 16.531 -9.75 -8.555 1 66.88 7 SER B CA 1
ATOM 1023 C C . SER B 1 7 ? 15.797 -11.086 -8.492 1 66.88 7 SER B C 1
ATOM 1025 O O . SER B 1 7 ? 15.539 -11.711 -9.523 1 66.88 7 SER B O 1
ATOM 1027 N N . ILE B 1 8 ? 15.82 -11.812 -7.402 1 77.44 8 ILE B N 1
ATOM 1028 C CA . ILE B 1 8 ? 15.133 -13.07 -7.141 1 77.44 8 ILE B CA 1
ATOM 1029 C C . ILE B 1 8 ? 13.672 -12.969 -7.566 1 77.44 8 ILE B C 1
ATOM 1031 O O . ILE B 1 8 ? 12.992 -13.984 -7.734 1 77.44 8 ILE B O 1
ATOM 1035 N N . PHE B 1 9 ? 13.258 -11.758 -7.918 1 89.44 9 PHE B N 1
ATOM 1036 C CA . PHE B 1 9 ? 11.852 -11.586 -8.281 1 89.44 9 PHE B CA 1
ATOM 1037 C C . PHE B 1 9 ? 11.703 -10.594 -9.43 1 89.44 9 PHE B C 1
ATOM 1039 O O . PHE B 1 9 ? 12.578 -9.75 -9.641 1 89.44 9 PHE B O 1
ATOM 1046 N N . LYS B 1 10 ? 10.734 -10.852 -10.273 1 94.5 10 LYS B N 1
ATOM 1047 C CA . LYS B 1 10 ? 10.312 -9.977 -11.359 1 94.5 10 LYS B CA 1
ATOM 1048 C C . LYS B 1 10 ? 8.82 -9.672 -11.273 1 94.5 10 LYS B C 1
ATOM 1050 O O . LYS B 1 10 ? 8.039 -10.492 -10.797 1 94.5 10 LYS B O 1
ATOM 1055 N N . SER B 1 11 ? 8.477 -8.5 -11.766 1 96.62 11 SER B N 1
ATOM 1056 C CA . SER B 1 11 ? 7.055 -8.172 -11.836 1 96.62 11 SER B CA 1
ATOM 1057 C C . SER B 1 11 ? 6.262 -9.305 -12.492 1 96.62 11 SER B C 1
ATOM 1059 O O . SER B 1 11 ? 6.773 -10 -13.367 1 96.62 11 SER B O 1
ATOM 1061 N N . LYS B 1 12 ? 5.059 -9.539 -12.039 1 98 12 LYS B N 1
ATOM 1062 C CA . LYS B 1 12 ? 4.094 -10.508 -12.547 1 98 12 LYS B CA 1
ATOM 1063 C C . LYS B 1 12 ? 4.328 -11.891 -11.945 1 98 12 LYS B C 1
ATOM 1065 O O . LYS B 1 12 ? 3.471 -12.766 -12.039 1 98 12 LYS B O 1
ATOM 1070 N N . ASN B 1 13 ? 5.555 -12.055 -11.383 1 97.94 13 ASN B N 1
ATOM 1071 C CA . ASN B 1 13 ? 5.797 -13.344 -10.742 1 97.94 13 ASN B CA 1
ATOM 1072 C C . ASN B 1 13 ? 4.887 -13.547 -9.539 1 97.94 13 ASN B C 1
ATOM 1074 O O . ASN B 1 13 ? 4.582 -12.602 -8.812 1 97.94 13 ASN B O 1
ATOM 1078 N N . ILE B 1 14 ? 4.465 -14.797 -9.414 1 98.25 14 ILE B N 1
ATOM 1079 C CA . ILE B 1 14 ? 3.67 -15.18 -8.258 1 98.25 14 ILE B CA 1
ATOM 1080 C C . ILE B 1 14 ? 4.473 -16.125 -7.367 1 98.25 14 ILE B C 1
ATOM 1082 O O . ILE B 1 14 ? 4.988 -17.141 -7.836 1 98.25 14 ILE B O 1
ATOM 1086 N N . PHE B 1 15 ? 4.605 -15.742 -6.113 1 97.69 15 PHE B N 1
ATOM 1087 C CA . PHE B 1 15 ? 5.344 -16.516 -5.125 1 97.69 15 PHE B CA 1
ATOM 1088 C C . PHE B 1 15 ? 4.441 -16.922 -3.965 1 97.69 15 PHE B C 1
ATOM 1090 O O . PHE B 1 15 ? 3.516 -16.188 -3.611 1 97.69 15 PHE B O 1
ATOM 1097 N N . TYR B 1 16 ? 4.746 -18.047 -3.436 1 96.44 16 TYR B N 1
ATOM 1098 C CA . TYR B 1 16 ? 4.309 -18.219 -2.055 1 96.44 16 TYR B CA 1
ATOM 1099 C C . TYR B 1 16 ? 5.102 -17.312 -1.117 1 96.44 16 TYR B C 1
ATOM 1101 O O . TYR B 1 16 ? 6.305 -17.125 -1.307 1 96.44 16 TYR B O 1
ATOM 1109 N N . MET B 1 17 ? 4.359 -16.844 -0.192 1 93.75 17 MET B N 1
ATOM 1110 C CA . MET B 1 17 ? 4.996 -15.922 0.749 1 93.75 17 MET B CA 1
ATOM 1111 C C . MET B 1 17 ? 4.496 -16.156 2.168 1 93.75 17 MET B C 1
ATOM 1113 O O . MET B 1 17 ? 3.305 -16.406 2.377 1 93.75 17 MET B O 1
ATOM 1117 N N . ASN B 1 18 ? 5.434 -15.992 3.154 1 89.94 18 ASN B N 1
ATOM 1118 C CA . ASN B 1 18 ? 5.043 -15.969 4.559 1 89.94 18 ASN B CA 1
ATOM 1119 C C . ASN B 1 18 ? 4.492 -14.609 4.969 1 89.94 18 ASN B C 1
ATOM 1121 O O . ASN B 1 18 ? 5.184 -13.594 4.852 1 89.94 18 ASN B O 1
ATOM 1125 N N . MET B 1 19 ? 3.314 -14.516 5.336 1 80.81 19 MET B N 1
ATOM 1126 C CA . MET B 1 19 ? 2.688 -13.242 5.668 1 80.81 19 MET B CA 1
ATOM 1127 C C . MET B 1 19 ? 3.18 -12.727 7.02 1 80.81 19 MET B C 1
ATOM 1129 O O . MET B 1 19 ? 3.24 -11.516 7.246 1 80.81 19 MET B O 1
ATOM 1133 N N . GLY B 1 20 ? 3.752 -13.641 7.762 1 69.56 20 GLY B N 1
ATOM 1134 C CA . GLY B 1 20 ? 4.234 -13.258 9.078 1 69.56 20 GLY B CA 1
ATOM 1135 C C . GLY B 1 20 ? 3.156 -12.656 9.961 1 69.56 20 GLY B C 1
ATOM 1136 O O . GLY B 1 20 ? 1.967 -12.781 9.664 1 69.56 20 GLY B O 1
ATOM 1137 N N . LYS B 1 21 ? 3.629 -12.188 11.195 1 56.22 21 LYS B N 1
ATOM 1138 C CA . LYS B 1 21 ? 2.719 -11.625 12.188 1 56.22 21 LYS B CA 1
ATOM 1139 C C . LYS B 1 21 ? 2.178 -10.273 11.719 1 56.22 21 LYS B C 1
ATOM 1141 O O . LYS B 1 21 ? 2.943 -9.398 11.32 1 56.22 21 LYS B O 1
ATOM 1146 N N . ASN B 1 22 ? 1.083 -10.242 10.953 1 50.41 22 ASN B N 1
ATOM 1147 C CA . ASN B 1 22 ? 0.463 -8.945 10.711 1 50.41 22 ASN B CA 1
ATOM 1148 C C . ASN B 1 22 ? -0.086 -8.336 12 1 50.41 22 ASN B C 1
ATOM 1150 O O . ASN B 1 22 ? -0.543 -9.055 12.883 1 50.41 22 ASN B O 1
ATOM 1154 N N . ILE B 1 23 ? 0.379 -7.305 12.523 1 44.78 23 ILE B N 1
ATOM 1155 C CA . ILE B 1 23 ? -0.306 -6.672 13.641 1 44.78 23 ILE B CA 1
ATOM 1156 C C . ILE B 1 23 ? -1.568 -5.969 13.148 1 44.78 23 ILE B C 1
ATOM 1158 O O . ILE B 1 23 ? -1.512 -5.16 12.219 1 44.78 23 ILE B O 1
ATOM 1162 N N . GLY B 1 24 ? -2.889 -6.465 13.609 1 43.5 24 GLY B N 1
ATOM 1163 C CA . GLY B 1 24 ? -4.242 -5.957 13.438 1 43.5 24 GLY B CA 1
ATOM 1164 C C . GLY B 1 24 ? -4.965 -6.574 12.25 1 43.5 24 GLY B C 1
ATOM 1165 O O . GLY B 1 24 ? -4.641 -7.684 11.828 1 43.5 24 GLY B O 1
ATOM 1166 N N . PHE B 1 25 ? -6.203 -5.801 11.914 1 45.47 25 PHE B N 1
ATOM 1167 C CA . PHE B 1 25 ? -7.199 -6.215 10.93 1 45.47 25 PHE B CA 1
ATOM 1168 C C . PHE B 1 25 ? -6.559 -6.406 9.562 1 45.47 25 PHE B C 1
ATOM 1170 O O . PHE B 1 25 ? -7.246 -6.723 8.586 1 45.47 25 PHE B O 1
ATOM 1177 N N . GLU B 1 26 ? -5.383 -5.957 9.445 1 46.16 26 GLU B N 1
ATOM 1178 C CA . GLU B 1 26 ? -5.082 -6.188 8.039 1 46.16 26 GLU B CA 1
ATOM 1179 C C . GLU B 1 26 ? -5.285 -7.648 7.66 1 46.16 26 GLU B C 1
ATOM 1181 O O . GLU B 1 26 ? -4.887 -8.547 8.398 1 46.16 26 GLU B O 1
ATOM 1186 N N . GLN B 1 27 ? -6.348 -7.902 7.164 1 46.88 27 GLN B N 1
ATOM 1187 C CA . GLN B 1 27 ? -7.137 -9.07 6.793 1 46.88 27 GLN B CA 1
ATOM 1188 C C . GLN B 1 27 ? -6.254 -10.312 6.652 1 46.88 27 GLN B C 1
ATOM 1190 O O . GLN B 1 27 ? -6.723 -11.367 6.223 1 46.88 27 GLN B O 1
ATOM 1195 N N . ASP B 1 28 ? -5.012 -10.094 6.992 1 51.19 28 ASP B N 1
ATOM 1196 C CA . ASP B 1 28 ? -4.41 -11.312 6.469 1 51.19 28 ASP B CA 1
ATOM 1197 C C . ASP B 1 28 ? -4.629 -12.484 7.422 1 51.19 28 ASP B C 1
ATOM 1199 O O . ASP B 1 28 ? -4.938 -12.289 8.602 1 51.19 28 ASP B O 1
ATOM 1203 N N . GLY B 1 29 ? -4.844 -13.578 6.992 1 50.5 29 GLY B N 1
ATOM 1204 C CA . GLY B 1 29 ? -5.035 -14.867 7.637 1 50.5 29 GLY B CA 1
ATOM 1205 C C . GLY B 1 29 ? -4.363 -14.961 8.992 1 50.5 29 GLY B C 1
ATOM 1206 O O . GLY B 1 29 ? -3.484 -14.156 9.312 1 50.5 29 GLY B O 1
ATOM 1207 N N . LYS B 1 30 ? -4.984 -15.656 9.898 1 55.06 30 LYS B N 1
ATOM 1208 C CA . LYS B 1 30 ? -4.703 -15.922 11.305 1 55.06 30 LYS B CA 1
ATOM 1209 C C . LYS B 1 30 ? -3.684 -17.047 11.453 1 55.06 30 LYS B C 1
ATOM 1211 O O . LYS B 1 30 ? -3.68 -18 10.664 1 55.06 30 LYS B O 1
ATOM 1216 N N . GLY B 1 31 ? -2.496 -16.719 11.945 1 57.62 31 GLY B N 1
ATOM 1217 C CA . GLY B 1 31 ? -1.465 -17.562 12.539 1 57.62 31 GLY B CA 1
ATOM 1218 C C . GLY B 1 31 ? -0.064 -17.188 12.094 1 57.62 31 GLY B C 1
ATOM 1219 O O . GLY B 1 31 ? 0.112 -16.562 11.047 1 57.62 31 GLY B O 1
ATOM 1220 N N . ASP B 1 32 ? 0.883 -17.281 12.891 1 60.06 32 ASP B N 1
ATOM 1221 C CA . ASP B 1 32 ? 2.289 -16.906 12.734 1 60.06 32 ASP B CA 1
ATOM 1222 C C . ASP B 1 32 ? 2.893 -17.547 11.492 1 60.06 32 ASP B C 1
ATOM 1224 O O . ASP B 1 32 ? 3.846 -17.031 10.914 1 60.06 32 ASP B O 1
ATOM 1228 N N . ASN B 1 33 ? 2.227 -18.516 10.891 1 67.25 33 ASN B N 1
ATOM 1229 C CA . ASN B 1 33 ? 2.809 -19.281 9.789 1 67.25 33 ASN B CA 1
ATOM 1230 C C . ASN B 1 33 ? 1.891 -19.281 8.57 1 67.25 33 ASN B C 1
ATOM 1232 O O . ASN B 1 33 ? 1.94 -20.219 7.758 1 67.25 33 ASN B O 1
ATOM 1236 N N . PHE B 1 34 ? 1.273 -18.172 8.383 1 84.38 34 PHE B N 1
ATOM 1237 C CA . PHE B 1 34 ? 0.306 -18.188 7.293 1 84.38 34 PHE B CA 1
ATOM 1238 C C . PHE B 1 34 ? 0.99 -17.891 5.961 1 84.38 34 PHE B C 1
ATOM 1240 O O . PHE B 1 34 ? 1.724 -16.906 5.836 1 84.38 34 PHE B O 1
ATOM 1247 N N . VAL B 1 35 ? 0.812 -18.844 5.031 1 91.06 35 VAL B N 1
ATOM 1248 C CA . VAL B 1 35 ? 1.407 -18.75 3.703 1 91.06 35 VAL B CA 1
ATOM 1249 C C . VAL B 1 35 ? 0.315 -18.484 2.666 1 91.06 35 VAL B C 1
ATOM 1251 O O . VAL B 1 35 ? -0.738 -19.125 2.691 1 91.06 35 VAL B O 1
ATOM 1254 N N . ARG B 1 36 ? 0.512 -17.547 1.77 1 92.81 36 ARG B N 1
ATOM 1255 C CA . ARG B 1 36 ? -0.388 -17.312 0.646 1 92.81 36 ARG B CA 1
ATOM 1256 C C . ARG B 1 36 ? 0.379 -16.812 -0.573 1 92.81 36 ARG B C 1
ATOM 1258 O O . ARG B 1 36 ? 1.468 -16.25 -0.44 1 92.81 36 ARG B O 1
ATOM 1265 N N . PRO B 1 37 ? -0.124 -16.984 -1.729 1 96.38 37 PRO B N 1
ATOM 1266 C CA . PRO B 1 37 ? 0.529 -16.422 -2.916 1 96.38 37 PRO B CA 1
ATOM 1267 C C . PRO B 1 37 ? 0.488 -14.898 -2.955 1 96.38 37 PRO B C 1
ATOM 1269 O O . PRO B 1 37 ? -0.416 -14.289 -2.379 1 96.38 37 PRO B O 1
ATOM 1272 N N . VAL B 1 38 ? 1.452 -14.367 -3.594 1 96.88 38 VAL B N 1
ATOM 1273 C CA . VAL B 1 38 ? 1.544 -12.93 -3.834 1 96.88 38 VAL B CA 1
ATOM 1274 C C . VAL B 1 38 ? 2.012 -12.672 -5.266 1 96.88 38 VAL B C 1
ATOM 1276 O O . VAL B 1 38 ? 2.871 -13.391 -5.781 1 96.88 38 VAL B O 1
ATOM 1279 N N . VAL B 1 39 ? 1.42 -11.727 -5.879 1 98.31 39 VAL B N 1
ATOM 1280 C CA . VAL B 1 39 ? 1.944 -11.281 -7.168 1 98.31 39 VAL B CA 1
ATOM 1281 C C . VAL B 1 39 ? 2.875 -10.086 -6.961 1 98.31 39 VAL B C 1
ATOM 1283 O O . VAL B 1 39 ? 2.545 -9.148 -6.23 1 98.31 39 VAL B O 1
ATOM 1286 N N .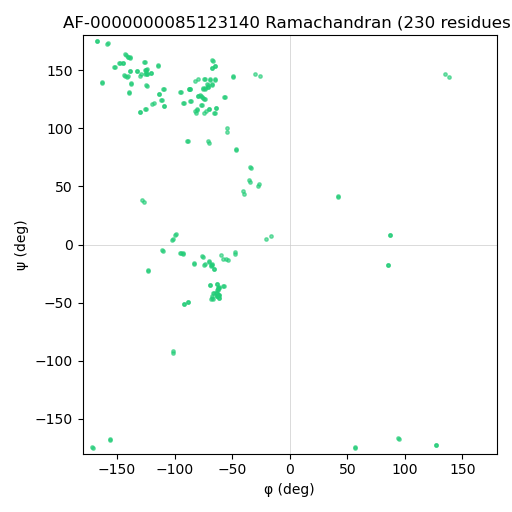 ILE B 1 40 ? 4.039 -10.133 -7.555 1 97.81 40 ILE B N 1
ATOM 1287 C CA . ILE B 1 40 ? 4.996 -9.039 -7.508 1 97.81 40 ILE B CA 1
ATOM 1288 C C . ILE B 1 40 ? 4.559 -7.93 -8.461 1 97.81 40 ILE B C 1
ATOM 1290 O O . ILE B 1 40 ? 4.453 -8.148 -9.672 1 97.81 40 ILE B O 1
ATOM 1294 N N . VAL B 1 41 ? 4.332 -6.773 -7.898 1 97.44 41 VAL B N 1
ATOM 1295 C CA . VAL B 1 41 ? 3.906 -5.637 -8.711 1 97.44 41 VAL B CA 1
ATOM 1296 C C . VAL B 1 41 ? 5.133 -4.887 -9.227 1 97.44 41 VAL B C 1
ATOM 1298 O O . VAL B 1 41 ? 5.227 -4.59 -10.422 1 97.44 41 VAL B O 1
ATOM 1301 N N . LYS B 1 42 ? 6.02 -4.594 -8.352 1 94.94 42 LYS B N 1
ATOM 1302 C CA . LYS B 1 42 ? 7.219 -3.836 -8.695 1 94.94 42 LYS B CA 1
ATOM 1303 C C . LYS B 1 42 ? 8.281 -3.973 -7.609 1 94.94 42 LYS B C 1
ATOM 1305 O O . LYS B 1 42 ? 7.969 -3.965 -6.418 1 94.94 42 LYS B O 1
ATOM 1310 N N . GLY B 1 43 ? 9.516 -4.117 -8.047 1 92.62 43 GLY B N 1
ATOM 1311 C CA . GLY B 1 43 ? 10.609 -4.098 -7.086 1 92.62 43 GLY B CA 1
ATOM 1312 C C . GLY B 1 43 ? 10.859 -2.721 -6.5 1 92.62 43 GLY B C 1
ATOM 1313 O O . GLY B 1 43 ? 10.781 -1.713 -7.207 1 92.62 43 GLY B O 1
ATOM 1314 N N . PHE B 1 44 ? 11.047 -2.705 -5.184 1 88.88 44 PHE B N 1
ATOM 1315 C CA . PHE B 1 44 ? 11.453 -1.485 -4.5 1 88.88 44 PHE B CA 1
ATOM 1316 C C . PHE B 1 44 ? 12.977 -1.406 -4.398 1 88.88 44 PHE B C 1
ATOM 1318 O O . PHE B 1 44 ? 13.578 -0.388 -4.754 1 88.88 44 PHE B O 1
ATOM 1325 N N . ASN B 1 45 ? 13.523 -2.35 -3.957 1 87.75 45 ASN B N 1
ATOM 1326 C CA . ASN B 1 45 ? 14.961 -2.617 -3.969 1 87.75 45 ASN B CA 1
ATOM 1327 C C . ASN B 1 45 ? 15.25 -4.113 -3.865 1 87.75 45 ASN B C 1
ATOM 1329 O O . ASN B 1 45 ? 14.367 -4.938 -4.086 1 87.75 45 ASN B O 1
ATOM 1333 N N . LYS B 1 46 ? 16.438 -4.461 -3.621 1 88.44 46 LYS B N 1
ATOM 1334 C CA . LYS B 1 46 ? 16.797 -5.875 -3.602 1 88.44 46 LYS B CA 1
ATOM 1335 C C . LYS B 1 46 ? 16.109 -6.605 -2.451 1 88.44 46 LYS B C 1
ATOM 1337 O O . LYS B 1 46 ? 15.93 -7.82 -2.504 1 88.44 46 LYS B O 1
ATOM 1342 N N . ASN B 1 47 ? 15.695 -5.852 -1.466 1 90.25 47 ASN B N 1
ATOM 1343 C CA . ASN B 1 47 ? 15.211 -6.492 -0.244 1 90.25 47 ASN B CA 1
ATOM 1344 C C . ASN B 1 47 ? 13.711 -6.309 -0.07 1 90.25 47 ASN B C 1
ATOM 1346 O O . ASN B 1 47 ? 13.117 -6.863 0.857 1 90.25 47 ASN B O 1
ATOM 1350 N N . MET B 1 48 ? 13.133 -5.559 -0.938 1 91.75 48 MET B N 1
ATOM 1351 C CA . MET B 1 48 ? 11.711 -5.25 -0.785 1 91.75 48 MET B CA 1
ATOM 1352 C C . MET B 1 48 ? 11.023 -5.156 -2.145 1 91.75 48 MET B C 1
ATOM 1354 O O . MET B 1 48 ? 11.656 -4.781 -3.135 1 91.75 48 MET B O 1
ATOM 1358 N N . PHE B 1 49 ? 9.766 -5.363 -2.1 1 93 49 PHE B N 1
ATOM 1359 C CA . PHE B 1 49 ? 8.961 -5.254 -3.307 1 93 49 PHE B CA 1
ATOM 1360 C C . PHE B 1 49 ? 7.523 -4.863 -2.965 1 93 49 PHE B C 1
ATOM 1362 O O . PHE B 1 49 ? 7.031 -5.176 -1.878 1 93 49 PHE B O 1
ATOM 1369 N N . PHE B 1 50 ? 6.879 -4.211 -3.92 1 94.56 50 PHE B N 1
ATOM 1370 C CA . PHE B 1 50 ? 5.434 -4.023 -3.855 1 94.56 50 PHE B CA 1
ATOM 1371 C C . PHE B 1 50 ? 4.703 -5.285 -4.312 1 94.56 50 PHE B C 1
ATOM 1373 O O . PHE B 1 50 ? 4.977 -5.809 -5.395 1 94.56 50 PHE B O 1
ATOM 1380 N N . GLY B 1 51 ? 3.826 -5.699 -3.488 1 95.75 51 GLY B N 1
ATOM 1381 C CA . GLY B 1 51 ? 3.102 -6.918 -3.82 1 95.75 51 GLY B CA 1
ATOM 1382 C C . GLY B 1 51 ? 1.632 -6.855 -3.451 1 95.75 51 GLY B C 1
ATOM 1383 O O . GLY B 1 51 ? 1.229 -6.039 -2.619 1 95.75 51 GLY B O 1
ATOM 1384 N N . ILE B 1 52 ? 0.882 -7.746 -4.07 1 96.81 52 ILE B N 1
ATOM 1385 C CA . ILE B 1 52 ? -0.532 -7.922 -3.76 1 96.81 52 ILE B CA 1
ATOM 1386 C C . ILE B 1 52 ? -0.805 -9.383 -3.412 1 96.81 52 ILE B C 1
ATOM 1388 O O . ILE B 1 52 ? -0.657 -10.266 -4.262 1 96.81 52 ILE B O 1
ATOM 1392 N N . PRO B 1 53 ? -1.224 -9.672 -2.197 1 95.38 53 PRO B N 1
ATOM 1393 C CA . PRO B 1 53 ? -1.56 -11.047 -1.831 1 95.38 53 PRO B CA 1
ATOM 1394 C C . PRO B 1 53 ? -2.762 -11.586 -2.602 1 95.38 53 PRO B C 1
ATOM 1396 O O . PRO B 1 53 ? -3.637 -10.82 -3.008 1 95.38 53 PRO B O 1
ATOM 1399 N N . LEU B 1 54 ? -2.77 -12.875 -2.74 1 96.62 54 LEU B N 1
ATOM 1400 C CA . LEU B 1 54 ? -3.848 -13.562 -3.447 1 96.62 54 LEU B CA 1
ATOM 1401 C C . LEU B 1 54 ? -4.645 -14.445 -2.498 1 96.62 54 LEU B C 1
ATOM 1403 O O . LEU B 1 54 ? -4.133 -14.875 -1.464 1 96.62 54 LEU B O 1
ATOM 1407 N N . SER B 1 55 ? -5.891 -14.664 -2.867 1 93.69 55 SER B N 1
ATOM 1408 C CA . SER B 1 55 ? -6.797 -15.523 -2.111 1 93.69 55 SER B CA 1
ATOM 1409 C C . SER B 1 55 ? -7.641 -16.391 -3.039 1 93.69 55 SER B C 1
ATOM 1411 O O . SER B 1 55 ? -7.906 -16.016 -4.18 1 93.69 55 SER B O 1
ATOM 1413 N N . THR B 1 56 ? -7.977 -17.531 -2.543 1 92.94 56 THR B N 1
ATOM 1414 C CA . THR B 1 56 ? -8.859 -18.375 -3.322 1 92.94 56 THR B CA 1
ATOM 1415 C C . THR B 1 56 ? -10.32 -18.141 -2.941 1 92.94 56 THR B C 1
ATOM 1417 O O . THR B 1 56 ? -11.227 -18.672 -3.578 1 92.94 56 THR B O 1
ATOM 1420 N N . LYS B 1 57 ? -10.469 -17.375 -1.921 1 90.56 57 LYS B N 1
ATOM 1421 C CA . LYS B 1 57 ? -11.836 -17.062 -1.523 1 90.56 57 LYS B CA 1
ATOM 1422 C C . LYS B 1 57 ? -12.469 -16.062 -2.494 1 90.56 57 LYS B C 1
ATOM 1424 O O . LYS B 1 57 ? -11.93 -14.977 -2.719 1 90.56 57 LYS B O 1
ATOM 1429 N N . ILE B 1 58 ? -13.562 -16.438 -3.012 1 85.06 58 ILE B N 1
ATOM 1430 C CA . ILE B 1 58 ? -14.219 -15.617 -4.023 1 85.06 58 ILE B CA 1
ATOM 1431 C C . ILE B 1 58 ? -14.781 -14.352 -3.377 1 85.06 58 ILE B C 1
ATOM 1433 O O . ILE B 1 58 ? -15.602 -14.43 -2.457 1 85.06 58 ILE B O 1
ATOM 1437 N N . LYS B 1 59 ? -14.281 -13.281 -3.77 1 87.38 59 LYS B N 1
ATOM 1438 C CA . LYS B 1 59 ? -14.75 -11.953 -3.396 1 87.38 59 LYS B CA 1
ATOM 1439 C C . LYS B 1 59 ? -14.961 -11.078 -4.633 1 87.38 59 LYS B C 1
ATOM 1441 O O . LYS B 1 59 ? -14.312 -11.281 -5.66 1 87.38 59 LYS B O 1
ATOM 1446 N N . GLU B 1 60 ? -15.969 -10.227 -4.496 1 88.94 60 GLU B N 1
ATOM 1447 C CA . GLU B 1 60 ? -16.266 -9.312 -5.59 1 88.94 60 GLU B CA 1
ATOM 1448 C C . GLU B 1 60 ? -16.297 -7.867 -5.109 1 88.94 60 GLU B C 1
ATOM 1450 O O . GLU B 1 60 ? -16.469 -7.609 -3.914 1 88.94 60 GLU B O 1
ATOM 1455 N N . GLY B 1 61 ? -16.078 -7.016 -6.137 1 91.56 61 GLY B N 1
ATOM 1456 C CA . GLY B 1 61 ? -16.109 -5.598 -5.809 1 91.56 61 GLY B CA 1
ATOM 1457 C C . GLY B 1 61 ? -14.867 -4.852 -6.266 1 91.56 61 GLY B C 1
ATOM 1458 O O . GLY B 1 61 ? -13.992 -5.426 -6.914 1 91.56 61 GLY B O 1
ATOM 1459 N N . LYS B 1 62 ? -14.828 -3.627 -5.848 1 92.62 62 LYS B N 1
ATOM 1460 C CA . LYS B 1 62 ? -13.812 -2.721 -6.379 1 92.62 62 LYS B CA 1
ATOM 1461 C C . LYS B 1 62 ? -12.445 -3.01 -5.77 1 92.62 62 LYS B C 1
ATOM 1463 O O . LYS B 1 62 ? -11.414 -2.6 -6.312 1 92.62 62 LYS B O 1
ATOM 1468 N N . PHE B 1 63 ? -12.414 -3.82 -4.766 1 93.5 63 PHE B N 1
ATOM 1469 C CA . PHE B 1 63 ? -11.172 -4.012 -4.031 1 93.5 63 PHE B CA 1
ATOM 1470 C C . PHE B 1 63 ? -10.5 -5.32 -4.434 1 93.5 63 PHE B C 1
ATOM 1472 O O . PHE B 1 63 ? -9.461 -5.688 -3.881 1 93.5 63 PHE B O 1
ATOM 1479 N N . TYR B 1 64 ? -11.078 -6.004 -5.414 1 95.94 64 TYR B N 1
ATOM 1480 C CA . TYR B 1 64 ? -10.609 -7.336 -5.781 1 95.94 64 TYR B CA 1
ATOM 1481 C C . TYR B 1 64 ? -10.453 -7.457 -7.293 1 95.94 64 TYR B C 1
ATOM 1483 O O . TYR B 1 64 ? -11.172 -6.809 -8.055 1 95.94 64 TYR B O 1
ATOM 1491 N N . TYR B 1 65 ? -9.523 -8.273 -7.699 1 97.62 65 TYR B N 1
ATOM 1492 C CA . TYR B 1 65 ? -9.328 -8.602 -9.102 1 97.62 65 TYR B CA 1
ATOM 1493 C C . TYR B 1 65 ? -9.25 -10.109 -9.305 1 97.62 65 TYR B C 1
ATOM 1495 O O . TYR B 1 65 ? -8.328 -10.766 -8.805 1 97.62 65 TYR B O 1
ATOM 1503 N N . ARG B 1 66 ? -10.172 -10.602 -9.953 1 97.62 66 ARG B N 1
ATOM 1504 C CA . ARG B 1 66 ? -10.258 -12.039 -10.203 1 97.62 66 ARG B CA 1
ATOM 1505 C C . ARG B 1 66 ? -9.484 -12.414 -11.469 1 97.62 66 ARG B C 1
ATOM 1507 O O . ARG B 1 66 ? -9.594 -11.742 -12.492 1 97.62 66 ARG B O 1
ATOM 1514 N N . PHE B 1 67 ? -8.703 -13.469 -11.367 1 97.81 67 PHE B N 1
ATOM 1515 C CA . PHE B 1 67 ? -7.949 -13.945 -12.523 1 97.81 67 PHE B CA 1
ATOM 1516 C C . PHE B 1 67 ? -7.559 -15.406 -12.344 1 97.81 67 PHE B C 1
ATOM 1518 O O . PHE B 1 67 ? -7.77 -15.984 -11.273 1 97.81 67 PHE B O 1
ATOM 1525 N N . SER B 1 68 ? -7.012 -15.969 -13.406 1 96.81 68 SER B N 1
ATOM 1526 C CA . SER B 1 68 ? -6.527 -17.344 -13.367 1 96.81 68 SER B CA 1
ATOM 1527 C C . SER B 1 68 ? -5.059 -17.422 -13.773 1 96.81 68 SER B C 1
ATOM 1529 O O . SER B 1 68 ? -4.57 -16.578 -14.531 1 96.81 68 SER B O 1
ATOM 1531 N N . PHE B 1 69 ? -4.402 -18.359 -13.164 1 96 69 PHE B N 1
ATOM 1532 C CA . PHE B 1 69 ? -3.047 -18.688 -13.594 1 96 69 PHE B CA 1
ATOM 1533 C C . PHE B 1 69 ? -2.793 -20.188 -13.5 1 96 69 PHE B C 1
ATOM 1535 O O . PHE B 1 69 ? -3.584 -20.906 -12.898 1 96 69 PHE B O 1
ATOM 1542 N N . TYR B 1 70 ? -1.751 -20.672 -14.141 1 94.62 70 TYR B N 1
ATOM 1543 C CA . TYR B 1 70 ? -1.432 -22.094 -14.125 1 94.62 70 TYR B CA 1
ATOM 1544 C C . TYR B 1 70 ? -0.458 -22.422 -13 1 94.62 70 TYR B C 1
ATOM 1546 O O . TYR B 1 70 ? 0.594 -21.797 -12.875 1 94.62 70 TYR B O 1
ATOM 1554 N N . LYS B 1 71 ? -0.853 -23.297 -12.133 1 92.12 71 LYS B N 1
ATOM 1555 C CA . LYS B 1 71 ? 0.001 -23.906 -11.117 1 92.12 71 LYS B CA 1
ATOM 1556 C C . LYS B 1 71 ? 0.286 -25.375 -11.43 1 92.12 71 LYS B C 1
ATOM 1558 O O . LYS B 1 71 ? -0.62 -26.203 -11.391 1 92.12 71 LYS B O 1
ATOM 1563 N N . LYS B 1 72 ? 1.497 -25.766 -11.625 1 90.12 72 LYS B N 1
ATOM 1564 C CA . LYS B 1 72 ? 1.852 -27.125 -11.977 1 90.12 72 LYS B CA 1
ATOM 1565 C C . LYS B 1 72 ? 0.886 -27.703 -13.016 1 90.12 72 LYS B C 1
ATOM 1567 O O . LYS B 1 72 ? 0.314 -28.766 -12.812 1 90.12 72 LYS B O 1
ATOM 1572 N N . ASP B 1 73 ? 0.44 -27.031 -14.008 1 90.12 73 ASP B N 1
ATOM 1573 C CA . ASP B 1 73 ? -0.33 -27.453 -15.18 1 90.12 73 ASP B CA 1
ATOM 1574 C C . ASP B 1 73 ? -1.828 -27.438 -14.891 1 90.12 73 ASP B C 1
ATOM 1576 O O . ASP B 1 73 ? -2.625 -27.984 -15.648 1 90.12 73 ASP B O 1
ATOM 1580 N N . LYS B 1 74 ? -2.207 -26.922 -13.789 1 95 74 LYS B N 1
ATOM 1581 C CA . LYS B 1 74 ? -3.619 -26.75 -13.461 1 95 74 LYS B CA 1
ATOM 1582 C C . LYS B 1 74 ? -3.988 -25.281 -13.375 1 95 74 LYS B C 1
ATOM 1584 O O . LYS B 1 74 ? -3.271 -24.484 -12.75 1 95 74 LYS B O 1
ATOM 1589 N N . GLU B 1 75 ? -4.988 -24.984 -14.039 1 94.88 75 GLU B N 1
ATOM 1590 C CA . GLU B 1 75 ? -5.484 -23.609 -13.961 1 94.88 75 GLU B CA 1
ATOM 1591 C C . GLU B 1 75 ? -6.223 -23.375 -12.648 1 94.88 75 GLU B C 1
ATOM 1593 O O . GLU B 1 75 ? -7.137 -24.125 -12.297 1 94.88 75 GLU B O 1
ATOM 1598 N N . VAL B 1 76 ? -5.836 -22.375 -11.953 1 94.69 76 VAL B N 1
ATOM 1599 C CA . VAL B 1 76 ? -6.465 -22.062 -10.672 1 94.69 76 VAL B CA 1
ATOM 1600 C C . VAL B 1 76 ? -6.965 -20.609 -10.688 1 94.69 76 VAL B C 1
ATOM 1602 O O . VAL B 1 76 ? -6.289 -19.719 -11.195 1 94.69 76 VAL B O 1
ATOM 1605 N N . GLU B 1 77 ? -8.141 -20.469 -10.172 1 95.56 77 GLU B N 1
ATOM 1606 C CA . GLU B 1 77 ? -8.711 -19.141 -10.008 1 95.56 77 GLU B CA 1
ATOM 1607 C C . GLU B 1 77 ? -8.281 -18.516 -8.68 1 95.56 77 GLU B C 1
ATOM 1609 O O . GLU B 1 77 ? -8.281 -19.188 -7.648 1 95.56 77 GLU B O 1
ATOM 1614 N N . ASN B 1 78 ? -7.875 -17.266 -8.805 1 96.31 78 ASN B N 1
ATOM 1615 C CA . ASN B 1 78 ? -7.465 -16.531 -7.609 1 96.31 78 ASN B CA 1
ATOM 1616 C C . ASN B 1 78 ? -7.98 -15.094 -7.625 1 96.31 78 ASN B C 1
ATOM 1618 O O . ASN B 1 78 ? -8.43 -14.609 -8.656 1 96.31 78 ASN B O 1
ATOM 1622 N N . ILE B 1 79 ? -7.988 -14.594 -6.492 1 97.25 79 ILE B N 1
ATOM 1623 C CA . ILE B 1 79 ? -8.406 -13.211 -6.289 1 97.25 79 ILE B CA 1
ATOM 1624 C C . ILE B 1 79 ? -7.25 -12.398 -5.715 1 97.25 79 ILE B C 1
ATOM 1626 O O . ILE B 1 79 ? -6.684 -12.758 -4.68 1 97.25 79 ILE B O 1
ATOM 1630 N N . ALA B 1 80 ? -6.883 -11.352 -6.453 1 97.5 80 ALA B N 1
ATOM 1631 C CA . ALA B 1 80 ? -5.918 -10.398 -5.91 1 97.5 80 ALA B CA 1
ATOM 1632 C C . ALA B 1 80 ? -6.582 -9.453 -4.914 1 97.5 80 ALA B C 1
ATOM 1634 O O . ALA B 1 80 ? -7.605 -8.836 -5.223 1 97.5 80 ALA B O 1
ATOM 1635 N N . LEU B 1 81 ? -6.004 -9.344 -3.746 1 94.81 81 LEU B N 1
ATOM 1636 C CA . LEU B 1 81 ? -6.508 -8.445 -2.713 1 94.81 81 LEU B CA 1
ATOM 1637 C C . LEU B 1 81 ? -5.875 -7.066 -2.844 1 94.81 81 LEU B C 1
ATOM 1639 O O . LEU B 1 81 ? -4.914 -6.746 -2.139 1 94.81 81 LEU B O 1
ATOM 1643 N N . LEU B 1 82 ? -6.477 -6.176 -3.623 1 95.81 82 LEU B N 1
ATOM 1644 C CA . LEU B 1 82 ? -5.883 -4.91 -4.031 1 95.81 82 LEU B CA 1
ATOM 1645 C C . LEU B 1 82 ? -5.625 -4.012 -2.824 1 95.81 82 LEU B C 1
ATOM 1647 O O . LEU B 1 82 ? -4.629 -3.291 -2.781 1 95.81 82 LEU B O 1
ATOM 1651 N N . SER B 1 83 ? -6.477 -4.094 -1.849 1 91.19 83 SER B N 1
ATOM 1652 C CA . SER B 1 83 ? -6.363 -3.236 -0.675 1 91.19 83 SER B CA 1
ATOM 1653 C C . SER B 1 83 ? -5.164 -3.621 0.181 1 91.19 83 SER B C 1
ATOM 1655 O O . SER B 1 83 ? -4.75 -2.859 1.058 1 91.19 83 SER B O 1
ATOM 1657 N N . GLN B 1 84 ? -4.633 -4.734 -0.05 1 90.81 84 GLN B N 1
ATOM 1658 C CA . GLN B 1 84 ? -3.518 -5.211 0.76 1 90.81 84 GLN B CA 1
ATOM 1659 C C . GLN B 1 84 ? -2.186 -4.973 0.057 1 90.81 84 GLN B C 1
ATOM 1661 O O . GLN B 1 84 ? -1.153 -5.508 0.472 1 90.81 84 GLN B O 1
ATOM 1666 N N . MET B 1 85 ? -2.26 -4.238 -1.043 1 93.25 85 MET B N 1
ATOM 1667 C CA . MET B 1 85 ? -1.017 -3.844 -1.698 1 93.25 85 MET B CA 1
ATOM 1668 C C . MET B 1 85 ? -0.108 -3.092 -0.733 1 93.25 85 MET B C 1
ATOM 1670 O O . MET B 1 85 ? -0.533 -2.123 -0.101 1 93.25 85 MET B O 1
ATOM 1674 N N . ARG B 1 86 ? 1.156 -3.576 -0.63 1 90.31 86 ARG B N 1
ATOM 1675 C CA . ARG B 1 86 ? 2.133 -2.92 0.233 1 90.31 86 ARG B CA 1
ATOM 1676 C C . ARG B 1 86 ? 3.541 -3.434 -0.042 1 90.31 86 ARG B C 1
ATOM 1678 O O . ARG B 1 86 ? 3.736 -4.301 -0.898 1 90.31 86 ARG B O 1
ATOM 1685 N N . LEU B 1 87 ? 4.461 -2.803 0.628 1 90.56 87 LEU B N 1
ATOM 1686 C CA . LEU B 1 87 ? 5.84 -3.287 0.573 1 90.56 87 LEU B CA 1
ATOM 1687 C C . LEU B 1 87 ? 6.004 -4.547 1.417 1 90.56 87 LEU B C 1
ATOM 1689 O O . LEU B 1 87 ? 5.5 -4.617 2.541 1 90.56 87 LEU B O 1
ATOM 1693 N N . PHE B 1 88 ? 6.645 -5.457 0.871 1 89.62 88 PHE B N 1
ATOM 1694 C CA . PHE B 1 88 ? 7.004 -6.688 1.569 1 89.62 88 PHE B CA 1
ATOM 1695 C C . PHE B 1 88 ? 8.508 -6.918 1.514 1 89.62 88 PHE B C 1
ATOM 1697 O O . PHE B 1 88 ? 9.172 -6.512 0.553 1 89.62 88 PHE B O 1
ATOM 1704 N N . SER B 1 89 ? 9.047 -7.566 2.506 1 89 89 SER B N 1
ATOM 1705 C CA . SER B 1 89 ? 10.438 -8.016 2.469 1 89 89 SER B CA 1
ATOM 1706 C C . SER B 1 89 ? 10.602 -9.219 1.542 1 89 89 SER B C 1
ATOM 1708 O O . SER B 1 89 ? 9.766 -10.125 1.539 1 89 89 SER B O 1
ATOM 1710 N N . THR B 1 90 ? 11.695 -9.242 0.858 1 92.25 90 THR B N 1
ATOM 1711 C CA . THR B 1 90 ? 11.984 -10.375 -0.02 1 92.25 90 THR B CA 1
ATOM 1712 C C . THR B 1 90 ? 12.25 -11.641 0.792 1 92.25 90 THR B C 1
ATOM 1714 O O . THR B 1 90 ? 12.156 -12.75 0.266 1 92.25 90 THR B O 1
ATOM 1717 N N . LYS B 1 91 ? 12.523 -11.438 1.98 1 90.25 91 LYS B N 1
ATOM 1718 C CA . LYS B 1 91 ? 12.797 -12.562 2.871 1 90.25 91 LYS B CA 1
ATOM 1719 C C . LYS B 1 91 ? 11.547 -13.406 3.1 1 90.25 91 LYS B C 1
ATOM 1721 O O . LYS B 1 91 ? 11.641 -14.555 3.535 1 90.25 91 LYS B O 1
ATOM 1726 N N . ARG B 1 92 ? 10.422 -12.852 2.793 1 89.88 92 ARG B N 1
ATOM 1727 C CA . ARG B 1 92 ? 9.156 -13.539 3.008 1 89.88 92 ARG B CA 1
ATOM 1728 C C . ARG B 1 92 ? 8.844 -14.484 1.853 1 89.88 92 ARG B C 1
ATOM 1730 O O . ARG B 1 92 ? 7.957 -15.336 1.958 1 89.88 92 ARG B O 1
ATOM 1737 N N . LEU B 1 93 ? 9.57 -14.219 0.812 1 93.12 93 LEU B N 1
ATOM 1738 C CA . LEU B 1 93 ? 9.289 -15.016 -0.378 1 93.12 93 LEU B CA 1
ATOM 1739 C C . LEU B 1 93 ? 9.812 -16.438 -0.21 1 93.12 93 LEU B C 1
ATOM 1741 O O . LEU B 1 93 ? 10.93 -16.641 0.273 1 93.12 93 LEU B O 1
ATOM 1745 N N . LEU B 1 94 ? 9.055 -17.344 -0.548 1 95.12 94 LEU B N 1
ATOM 1746 C CA . LEU B 1 94 ? 9.453 -18.75 -0.52 1 95.12 94 LEU B CA 1
ATOM 1747 C C . LEU B 1 94 ? 9.797 -19.234 -1.92 1 95.12 94 LEU B C 1
ATOM 1749 O O . LEU B 1 94 ? 10.898 -18.984 -2.416 1 95.12 94 LEU B O 1
ATOM 1753 N N . ASN B 1 95 ? 8.859 -19.828 -2.701 1 95.38 95 ASN B N 1
ATOM 1754 C CA . ASN B 1 95 ? 9.133 -20.312 -4.051 1 95.38 95 ASN B CA 1
ATOM 1755 C C . ASN B 1 95 ? 8.172 -19.688 -5.066 1 95.38 95 ASN B C 1
ATOM 1757 O O . ASN B 1 95 ? 7 -19.453 -4.766 1 95.38 95 ASN B O 1
ATOM 1761 N N . LYS B 1 96 ? 8.711 -19.5 -6.207 1 96.56 96 LYS B N 1
ATOM 1762 C CA . LYS B 1 96 ? 7.887 -19.047 -7.316 1 96.56 96 LYS B CA 1
ATOM 1763 C C . LYS B 1 96 ? 6.945 -20.141 -7.797 1 96.56 96 LYS B C 1
ATOM 1765 O O . LYS B 1 96 ? 7.363 -21.281 -7.988 1 96.56 96 LYS B O 1
ATOM 1770 N N . ILE B 1 97 ? 5.715 -19.734 -8.062 1 96.69 97 ILE B N 1
ATOM 1771 C CA . ILE B 1 97 ? 4.773 -20.797 -8.43 1 96.69 97 ILE B CA 1
ATOM 1772 C C . ILE B 1 97 ? 4.176 -20.5 -9.805 1 96.69 97 ILE B C 1
ATOM 1774 O O . ILE B 1 97 ? 3.605 -21.391 -10.438 1 96.69 97 ILE B O 1
ATOM 1778 N N . SER B 1 98 ? 4.207 -19.266 -10.203 1 97.44 98 SER B N 1
ATOM 1779 C CA . SER B 1 98 ? 3.604 -18.922 -11.484 1 97.44 98 SER B CA 1
ATOM 1780 C C . SER B 1 98 ? 3.924 -17.484 -11.875 1 97.44 98 SER B C 1
ATOM 1782 O O . SER B 1 98 ? 4.777 -16.844 -11.258 1 97.44 98 SER B O 1
ATOM 1784 N N . MET B 1 99 ? 3.324 -17.078 -12.961 1 97.19 99 MET B N 1
ATOM 1785 C CA . MET B 1 99 ? 3.418 -15.711 -13.445 1 97.19 99 MET B CA 1
ATOM 1786 C C . MET B 1 99 ? 2.07 -15.227 -13.969 1 97.19 99 MET B C 1
ATOM 1788 O O . MET B 1 99 ? 1.388 -15.945 -14.703 1 97.19 99 MET B O 1
ATOM 1792 N N . MET B 1 100 ? 1.686 -14.086 -13.531 1 97.75 100 MET B N 1
ATOM 1793 C CA . MET B 1 100 ? 0.448 -13.5 -14.047 1 97.75 100 MET B CA 1
ATOM 1794 C C . MET B 1 100 ? 0.592 -13.125 -15.516 1 97.75 100 MET B C 1
ATOM 1796 O O . MET B 1 100 ? 1.628 -12.594 -15.93 1 97.75 100 MET B O 1
ATOM 1800 N N . ASN B 1 101 ? -0.425 -13.398 -16.281 1 96.81 101 ASN B N 1
ATOM 1801 C CA . ASN B 1 101 ? -0.353 -12.992 -17.688 1 96.81 101 ASN B CA 1
ATOM 1802 C C . ASN B 1 101 ? -0.368 -11.469 -17.812 1 96.81 101 ASN B C 1
ATOM 1804 O O . ASN B 1 101 ? -0.857 -10.766 -16.938 1 96.81 101 ASN B O 1
ATOM 1808 N N . ILE B 1 102 ? 0.11 -10.93 -18.938 1 97.25 102 ILE B N 1
ATOM 1809 C CA . ILE B 1 102 ? 0.373 -9.508 -19.156 1 97.25 102 ILE B CA 1
ATOM 1810 C C . ILE B 1 102 ? -0.935 -8.727 -19.078 1 97.25 102 ILE B C 1
ATOM 1812 O O . ILE B 1 102 ? -0.985 -7.645 -18.484 1 97.25 102 ILE B O 1
ATOM 1816 N N . ASP B 1 103 ? -1.969 -9.234 -19.641 1 98 103 ASP B N 1
ATOM 1817 C CA . ASP B 1 103 ? -3.246 -8.523 -19.656 1 98 103 ASP B CA 1
ATOM 1818 C C . ASP B 1 103 ? -3.848 -8.422 -18.266 1 98 103 ASP B C 1
ATOM 1820 O O . ASP B 1 103 ? -4.297 -7.352 -17.844 1 98 103 ASP B O 1
ATOM 1824 N N . ASP B 1 104 ? -3.809 -9.547 -17.547 1 98.19 104 ASP B N 1
ATOM 1825 C CA . ASP B 1 104 ? -4.324 -9.531 -16.188 1 98.19 104 ASP B CA 1
ATOM 1826 C C . ASP B 1 104 ? -3.514 -8.586 -15.297 1 98.19 104 ASP B C 1
ATOM 1828 O O . ASP B 1 104 ? -4.078 -7.867 -14.469 1 98.19 104 ASP B O 1
ATOM 1832 N N . PHE B 1 105 ? -2.289 -8.602 -15.492 1 98.31 105 PHE B N 1
ATOM 1833 C CA . PHE B 1 105 ? -1.406 -7.75 -14.703 1 98.31 105 PHE B CA 1
ATOM 1834 C C . PHE B 1 105 ? -1.72 -6.277 -14.945 1 98.31 105 PHE B C 1
ATOM 1836 O O . PHE B 1 105 ? -1.853 -5.504 -13.992 1 98.31 105 PHE B O 1
ATOM 1843 N N . LYS B 1 106 ? -1.904 -5.91 -16.188 1 97.56 106 LYS B N 1
ATOM 1844 C CA . LYS B 1 106 ? -2.248 -4.539 -16.547 1 97.56 106 LYS B CA 1
ATOM 1845 C C . LYS B 1 106 ? -3.602 -4.141 -15.961 1 97.56 106 LYS B C 1
ATOM 1847 O O . LYS B 1 106 ? -3.746 -3.057 -15.391 1 97.56 106 LYS B O 1
ATOM 1852 N N . ASN B 1 107 ? -4.531 -5.039 -16.094 1 97.88 107 ASN B N 1
ATOM 1853 C CA . ASN B 1 107 ? -5.875 -4.758 -15.609 1 97.88 107 ASN B CA 1
ATOM 1854 C C . ASN B 1 107 ? -5.902 -4.633 -14.086 1 97.88 107 ASN B C 1
ATOM 1856 O O . ASN B 1 107 ? -6.586 -3.766 -13.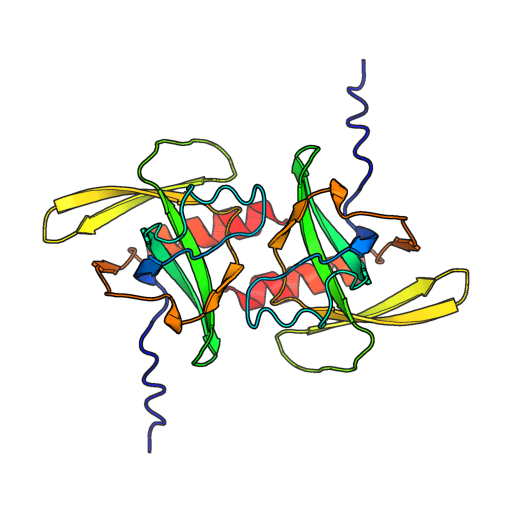539 1 97.88 107 ASN B O 1
ATOM 1860 N N . MET B 1 108 ? -5.18 -5.508 -13.422 1 97.69 108 MET B N 1
ATOM 1861 C CA . MET B 1 108 ? -5.094 -5.48 -11.969 1 97.69 108 MET B CA 1
ATOM 1862 C C . MET B 1 108 ? -4.488 -4.168 -11.477 1 97.69 108 MET B C 1
ATOM 1864 O O . MET B 1 108 ? -5.027 -3.529 -10.57 1 97.69 108 MET B O 1
ATOM 1868 N N . LYS B 1 109 ? -3.363 -3.754 -12.141 1 96.81 109 LYS B N 1
ATOM 1869 C CA . LYS B 1 109 ? -2.709 -2.5 -11.773 1 96.81 109 LYS B CA 1
ATOM 1870 C C . LYS B 1 109 ? -3.641 -1.312 -11.984 1 96.81 109 LYS B C 1
ATOM 1872 O O . LYS B 1 109 ? -3.707 -0.409 -11.148 1 96.81 109 LYS B O 1
ATOM 1877 N N . ASN B 1 110 ? -4.328 -1.319 -13.102 1 96.5 110 ASN B N 1
ATOM 1878 C CA . ASN B 1 110 ? -5.258 -0.236 -13.406 1 96.5 110 ASN B CA 1
ATOM 1879 C C . ASN B 1 110 ? -6.387 -0.162 -12.383 1 96.5 110 ASN B C 1
ATOM 1881 O O . ASN B 1 110 ? -6.785 0.928 -11.969 1 96.5 110 ASN B O 1
ATOM 1885 N N . LYS B 1 111 ? -6.887 -1.293 -12.055 1 96.44 111 LYS B N 1
ATOM 1886 C CA . LYS B 1 111 ? -7.957 -1.328 -11.062 1 96.44 111 LYS B CA 1
ATOM 1887 C C . LYS B 1 111 ? -7.477 -0.787 -9.719 1 96.44 111 LYS B C 1
ATOM 1889 O O . LYS B 1 111 ? -8.203 -0.055 -9.039 1 96.44 111 LYS B O 1
ATOM 1894 N N . PHE B 1 112 ? -6.266 -1.071 -9.367 1 95.88 112 PHE B N 1
ATOM 1895 C CA . PHE B 1 112 ? -5.711 -0.545 -8.125 1 95.88 112 PHE B CA 1
ATOM 1896 C C . PHE B 1 112 ? -5.547 0.968 -8.203 1 95.88 112 PHE B C 1
ATOM 1898 O O . PHE B 1 112 ? -5.898 1.685 -7.262 1 95.88 112 PHE B O 1
ATOM 1905 N N . LYS B 1 113 ? -4.992 1.429 -9.305 1 94.25 113 LYS B N 1
ATOM 1906 C CA . LYS B 1 113 ? -4.812 2.865 -9.492 1 94.25 113 LYS B CA 1
ATOM 1907 C C . LYS B 1 113 ? -6.148 3.602 -9.406 1 94.25 113 LYS B C 1
ATOM 1909 O O . LYS B 1 113 ? -6.227 4.699 -8.852 1 94.25 113 LYS B O 1
ATOM 1914 N N . GLU B 1 114 ? -7.16 2.943 -9.898 1 93.56 114 GLU B N 1
ATOM 1915 C CA . GLU B 1 114 ? -8.492 3.525 -9.844 1 93.56 114 GLU B CA 1
ATOM 1916 C C . GLU B 1 114 ? -9.016 3.592 -8.414 1 93.56 114 GLU B C 1
ATOM 1918 O O . GLU B 1 114 ? -9.758 4.504 -8.055 1 93.56 114 GLU B O 1
ATOM 1923 N N . LEU B 1 115 ? -8.625 2.586 -7.703 1 90.62 115 LEU B N 1
ATOM 1924 C CA . LEU B 1 115 ? -9.062 2.504 -6.312 1 90.62 115 LEU B CA 1
ATOM 1925 C C . LEU B 1 115 ? -8.555 3.697 -5.512 1 90.62 115 LEU B C 1
ATOM 1927 O O . LEU B 1 115 ? -9.242 4.195 -4.621 1 90.62 115 LEU B O 1
ATOM 1931 N N . ILE B 1 116 ? -7.348 4.148 -5.781 1 89.94 116 ILE B N 1
ATOM 1932 C CA . ILE B 1 116 ? -6.746 5.207 -4.973 1 89.94 116 ILE B CA 1
ATOM 1933 C C . ILE B 1 116 ? -7.008 6.562 -5.625 1 89.94 116 ILE B C 1
ATOM 1935 O O . ILE B 1 116 ? -6.648 7.605 -5.07 1 89.94 116 ILE B O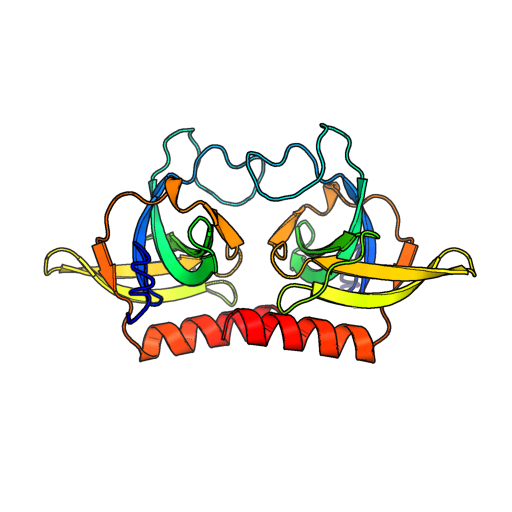 1
ATOM 1939 N N . ASP B 1 117 ? -7.605 6.613 -6.906 1 85.62 117 ASP B N 1
ATOM 1940 C CA . ASP B 1 117 ? -7.961 7.859 -7.574 1 85.62 117 ASP B CA 1
ATOM 1941 C C . ASP B 1 117 ? -9.156 8.523 -6.898 1 85.62 117 ASP B C 1
ATOM 1943 O O . ASP B 1 117 ? -10.055 7.844 -6.398 1 85.62 117 ASP B O 1
#